Protein AF-A0A929Y494-F1 (afdb_monomer_lite)

Secondary structure (DSSP, 8-state):
-HHHHHHHHHHHHHHHHHHHHHHHT-B-TTBPPPSS-----HHHHHHHHHHT--TT--BTTTTTTHHHHHHHHHHHHHHHHTHHHHTTS-HHHHHHHHHHHHHHHHHHHHHHHHHH--BSS-GGGHHHHHHHHHHHHHHHHHHHHHHHHHHHHHSSSTTHHHHHHHHHHHHHHHHHT-HHHHHHHHTTT--HHHHHHHHHHHHHHHHHHHHHHHH-EEEEE---TT--STTTTS-EEEEE--

Radius of gyration: 23.71 Å; chains: 1; bounding box: 50×58×75 Å

Sequence (242 aa):
MKEKNLRQRLTTTLFLSMIYLFGKSLILPWVARPKTPEAISGLREFIASTMGDEAQTVNLFSLGIMPYMTASILFMLFRSIFRQNARVISQTKVDKSMAMAALVIAVIQAVIRVMDLKLNVPKAYYLQMQILTGVVFVIGAAIVIMISEINKKNGVGYFSVFILINILSAMVINVLYSEKSIDAIVKLGIPRTAFLGALLGFYFIVIVVTIIFESSEVRIPIQHVMLNNTFSDEEYLAIKLN

pLDDT: mean 79.95, std 11.65, range [44.88, 94.5]

Foldseek 3Di:
DVVVLQVQQAVLLVVLLVVVVVQLVAFDPFFDFPPDPDCDPVVVCLVQLLQPAHPRTHTLQNNHCVLLVVLVVVLVVVCVVPVVVNVPDDPVVSLVVSLVSSLVSQLVVLLVVLVVTDTNDPPVCSVVVSVVSSVSSSVSSNSNSVSLSCSVVRHPDRNVVSSVVSNVVVCCCCLPPDVVVVVVCVVVVHPPVVVVVVVVVVVVVVVVVVVCQQPDWDWAQDADPVDPDPCSRVDTDTDRND

Structure (mmCIF, N/CA/C/O backbone):
data_AF-A0A929Y494-F1
#
_entry.id   AF-A0A929Y494-F1
#
loop_
_atom_site.group_PDB
_atom_site.id
_atom_site.type_symbol
_atom_site.label_atom_id
_atom_site.label_alt_id
_atom_site.label_comp_id
_atom_site.label_asym_id
_atom_site.label_entity_id
_atom_site.label_seq_id
_atom_site.pdbx_PDB_ins_code
_atom_site.Cartn_x
_atom_site.Cartn_y
_atom_site.Cartn_z
_atom_site.occupancy
_atom_site.B_iso_or_equiv
_atom_site.auth_seq_id
_atom_site.auth_comp_id
_atom_site.auth_asym_id
_atom_site.auth_atom_id
_atom_site.pdbx_PDB_model_num
ATOM 1 N N . MET A 1 1 ? -32.571 -1.776 8.359 1.00 44.88 1 MET A N 1
ATOM 2 C CA . MET A 1 1 ? -31.885 -0.737 7.543 1.00 44.88 1 MET A CA 1
ATOM 3 C C . MET A 1 1 ? -30.350 -0.790 7.601 1.00 44.88 1 MET A C 1
ATOM 5 O O . MET A 1 1 ? -29.745 -0.553 6.563 1.00 44.88 1 MET A O 1
ATOM 9 N N . LYS A 1 2 ? -29.703 -1.143 8.731 1.00 53.00 2 LYS A N 1
ATOM 10 C CA . LYS A 1 2 ? -28.225 -1.250 8.828 1.00 53.00 2 LYS A CA 1
ATOM 11 C C . LYS A 1 2 ? -27.599 -2.315 7.904 1.00 53.00 2 LYS A C 1
ATOM 13 O O . LYS A 1 2 ? -26.588 -2.031 7.271 1.00 53.00 2 LYS A O 1
ATOM 18 N N . GLU A 1 3 ? -28.226 -3.486 7.741 1.00 62.28 3 GLU A N 1
ATOM 19 C CA . GLU A 1 3 ? -27.671 -4.552 6.882 1.00 62.28 3 GLU A CA 1
ATOM 20 C C . GLU A 1 3 ? -27.615 -4.195 5.391 1.00 62.28 3 GLU A C 1
ATOM 22 O O . GLU A 1 3 ? -26.641 -4.514 4.713 1.00 62.28 3 GLU A O 1
ATOM 27 N N . LYS A 1 4 ? -28.637 -3.500 4.870 1.00 62.69 4 LYS A N 1
ATOM 28 C CA . LYS A 1 4 ? -28.706 -3.128 3.447 1.00 62.69 4 LYS A CA 1
ATOM 29 C C . LYS A 1 4 ? -27.583 -2.157 3.069 1.00 62.69 4 LYS A C 1
ATOM 31 O O . LYS A 1 4 ? -27.011 -2.276 1.991 1.00 62.69 4 LYS A O 1
ATOM 36 N N . ASN A 1 5 ? -27.230 -1.253 3.986 1.00 81.69 5 ASN A N 1
ATOM 37 C CA . ASN A 1 5 ? -26.120 -0.322 3.806 1.00 81.69 5 ASN A CA 1
ATOM 38 C C . ASN A 1 5 ? -24.770 -1.062 3.835 1.00 81.69 5 ASN A C 1
ATOM 40 O O . ASN A 1 5 ? -23.945 -0.858 2.951 1.00 81.69 5 ASN A O 1
ATOM 44 N N . LEU A 1 6 ? -24.574 -1.996 4.776 1.00 85.50 6 LEU A N 1
ATOM 45 C CA . LEU A 1 6 ? -23.323 -2.757 4.865 1.00 85.50 6 LEU A CA 1
ATOM 46 C C . LEU A 1 6 ? -23.081 -3.640 3.633 1.00 85.50 6 LEU A C 1
ATOM 48 O O . LEU A 1 6 ? -21.985 -3.609 3.075 1.00 85.50 6 LEU A O 1
ATOM 52 N N . ARG A 1 7 ? -24.101 -4.379 3.172 1.00 87.50 7 ARG A N 1
ATOM 53 C CA . ARG A 1 7 ? -23.990 -5.208 1.959 1.00 87.50 7 ARG A CA 1
ATOM 54 C C . ARG A 1 7 ? -23.607 -4.365 0.744 1.00 87.50 7 ARG A C 1
ATOM 56 O O . ARG A 1 7 ? -22.689 -4.731 0.026 1.00 87.50 7 ARG A O 1
ATOM 63 N N . GLN A 1 8 ? -24.236 -3.203 0.563 1.00 87.81 8 GLN A N 1
ATOM 64 C CA . GLN A 1 8 ? -23.921 -2.295 -0.543 1.00 87.81 8 GLN A CA 1
ATOM 65 C C . GLN A 1 8 ? -22.476 -1.774 -0.486 1.00 87.81 8 GLN A C 1
ATOM 67 O O . GLN A 1 8 ? -21.807 -1.704 -1.520 1.00 87.81 8 GLN A O 1
ATOM 72 N N . ARG A 1 9 ? -21.966 -1.450 0.710 1.00 88.81 9 ARG A N 1
ATOM 73 C CA . ARG A 1 9 ? -20.569 -1.021 0.887 1.00 88.81 9 ARG A CA 1
ATOM 74 C C . ARG A 1 9 ? -19.586 -2.149 0.576 1.00 88.81 9 ARG A C 1
ATOM 76 O O . ARG A 1 9 ? -18.609 -1.915 -0.127 1.00 88.81 9 ARG A O 1
ATOM 83 N N . LEU A 1 10 ? -19.874 -3.375 1.019 1.00 90.06 10 LEU A N 1
ATOM 84 C CA . LEU A 1 10 ? -19.062 -4.556 0.699 1.00 90.06 10 LEU A CA 1
ATOM 85 C C . LEU A 1 10 ? -19.051 -4.858 -0.804 1.00 90.06 10 LEU A C 1
ATOM 87 O O . LEU A 1 10 ? -17.981 -5.063 -1.371 1.00 90.06 10 LEU A O 1
ATOM 91 N N . THR A 1 11 ? -20.211 -4.830 -1.467 1.00 90.62 11 THR A N 1
ATOM 92 C CA . THR A 1 11 ? -20.297 -5.024 -2.924 1.00 90.62 11 THR A CA 1
ATOM 93 C C . THR A 1 11 ? -19.525 -3.941 -3.677 1.00 90.62 11 THR A C 1
ATOM 95 O O . THR A 1 11 ? -18.843 -4.247 -4.651 1.00 90.62 11 THR A O 1
ATOM 98 N N . THR A 1 12 ? -19.570 -2.692 -3.202 1.00 90.06 12 THR A N 1
ATOM 99 C CA . THR A 1 12 ? -18.788 -1.589 -3.783 1.00 90.06 12 THR A CA 1
ATOM 100 C C . THR A 1 12 ? -17.291 -1.857 -3.667 1.00 90.06 12 THR A C 1
ATOM 102 O O . THR A 1 12 ? -16.574 -1.747 -4.659 1.00 90.06 12 THR A O 1
ATOM 105 N N . THR A 1 13 ? -16.816 -2.257 -2.485 1.00 92.38 13 THR A N 1
ATOM 106 C CA . THR A 1 13 ? -15.408 -2.613 -2.282 1.00 92.38 13 THR A CA 1
ATOM 107 C C . THR A 1 13 ? -14.988 -3.773 -3.179 1.00 92.38 13 THR A C 1
ATOM 109 O O . THR A 1 13 ? -13.976 -3.661 -3.860 1.00 92.38 13 THR A O 1
ATOM 112 N N . LEU A 1 14 ? -15.789 -4.841 -3.260 1.00 91.81 14 LEU A N 1
ATOM 113 C CA . LEU A 1 14 ? -15.500 -5.994 -4.117 1.00 91.81 14 LEU A CA 1
ATOM 114 C C . LEU A 1 14 ? -15.403 -5.601 -5.601 1.00 91.81 14 LEU A C 1
ATOM 116 O O . LEU A 1 14 ? -14.484 -6.022 -6.300 1.00 91.81 14 LEU A O 1
ATOM 120 N N . PHE A 1 15 ? -16.320 -4.755 -6.071 1.00 93.12 15 PHE A N 1
ATOM 121 C CA . PHE A 1 15 ? -16.316 -4.251 -7.442 1.00 93.12 15 PHE A CA 1
ATOM 122 C C . PHE A 1 15 ? -15.063 -3.414 -7.744 1.00 93.12 15 PHE A C 1
ATOM 124 O O . PHE A 1 15 ? -14.398 -3.627 -8.758 1.00 93.12 15 PHE A O 1
ATOM 131 N N . LEU A 1 16 ? -14.683 -2.511 -6.835 1.00 92.00 16 LEU A N 1
ATOM 132 C CA . LEU A 1 16 ? -13.459 -1.713 -6.962 1.00 92.00 16 LEU A CA 1
ATOM 133 C C . LEU A 1 16 ? -12.195 -2.583 -6.936 1.00 92.00 16 LEU A C 1
ATOM 135 O O . LEU A 1 16 ? -11.264 -2.346 -7.705 1.00 92.00 16 LEU A O 1
ATOM 139 N N . SER A 1 17 ? -12.169 -3.613 -6.092 1.00 90.00 17 SER A N 1
ATOM 140 C CA . SER A 1 17 ? -11.094 -4.606 -6.053 1.00 90.00 17 SER A CA 1
ATOM 141 C C . SER A 1 17 ? -10.957 -5.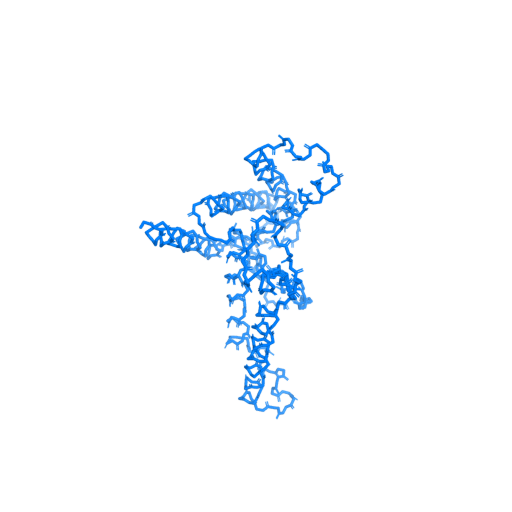369 -7.370 1.00 90.00 17 SER A C 1
ATOM 143 O O . SER A 1 17 ? -9.840 -5.632 -7.810 1.00 90.00 17 SER A O 1
ATOM 145 N N . MET A 1 18 ? -12.067 -5.676 -8.040 1.00 90.12 18 MET A N 1
ATOM 146 C CA . MET A 1 18 ? -12.047 -6.342 -9.343 1.00 90.12 18 MET A CA 1
ATOM 147 C C . MET A 1 18 ? -11.461 -5.440 -10.438 1.00 90.12 18 MET A C 1
ATOM 149 O O . MET A 1 18 ? -10.629 -5.894 -11.222 1.00 90.12 18 MET A O 1
ATOM 153 N N . ILE A 1 19 ? -11.812 -4.149 -10.444 1.00 91.00 19 ILE A N 1
ATOM 154 C CA . ILE A 1 19 ? -11.203 -3.150 -11.343 1.00 91.00 19 ILE A CA 1
ATOM 155 C C . ILE A 1 19 ? -9.695 -3.034 -11.078 1.00 91.00 19 ILE A C 1
ATOM 157 O O . ILE A 1 19 ? -8.898 -2.990 -12.017 1.00 91.00 19 ILE A O 1
ATOM 161 N N . TYR A 1 20 ? -9.297 -3.021 -9.803 1.00 89.62 20 TYR A N 1
ATOM 162 C CA . TYR A 1 20 ? -7.890 -2.985 -9.410 1.00 89.62 20 TYR A CA 1
ATOM 163 C C . TYR A 1 20 ? -7.109 -4.198 -9.949 1.00 89.62 20 TYR A C 1
ATOM 165 O O . TYR A 1 20 ? -6.057 -4.033 -10.568 1.00 89.62 20 TYR A O 1
ATOM 173 N N . LEU A 1 21 ? -7.649 -5.410 -9.790 1.00 87.12 21 LEU A N 1
ATOM 174 C CA . LEU A 1 21 ? -7.036 -6.640 -10.308 1.00 87.12 21 LEU A CA 1
ATOM 175 C C . LEU A 1 21 ? -6.979 -6.674 -11.842 1.00 87.12 21 LEU A C 1
ATOM 177 O O . LEU A 1 21 ? -5.982 -7.117 -12.418 1.00 87.12 21 LEU A O 1
ATOM 181 N N . PHE A 1 22 ? -8.016 -6.169 -12.513 1.00 87.81 22 PHE A N 1
ATOM 182 C CA . PHE A 1 22 ? -8.027 -6.068 -13.970 1.00 87.81 22 PHE A CA 1
ATOM 183 C C . PHE A 1 22 ? -6.902 -5.162 -14.479 1.00 87.81 22 PHE A C 1
ATOM 185 O O . PHE A 1 22 ? -6.156 -5.557 -15.372 1.00 87.81 22 PHE A O 1
ATOM 192 N N . GLY A 1 23 ? -6.703 -3.989 -13.872 1.00 84.44 23 GLY A N 1
ATOM 193 C CA . GLY A 1 23 ? -5.605 -3.111 -14.277 1.00 84.44 23 GLY A CA 1
ATOM 194 C C . GLY A 1 23 ? -4.214 -3.668 -13.946 1.00 84.44 23 GLY A C 1
ATOM 195 O O . GLY A 1 23 ? -3.293 -3.469 -14.736 1.00 84.44 23 GLY A O 1
ATOM 196 N N . LYS A 1 24 ? -4.057 -4.459 -12.871 1.00 83.56 24 LYS A N 1
ATOM 197 C CA . LYS A 1 24 ? -2.809 -5.216 -12.626 1.00 83.56 24 LYS A CA 1
ATOM 198 C C . LYS A 1 24 ? -2.511 -6.249 -13.720 1.00 83.56 24 LYS A C 1
ATOM 200 O O . LYS A 1 24 ? -1.348 -6.526 -13.992 1.00 83.56 24 LYS A O 1
ATOM 205 N N . SER A 1 25 ? -3.543 -6.792 -14.363 1.00 83.06 25 SER A N 1
ATOM 206 C CA . SER A 1 25 ? -3.395 -7.780 -15.443 1.00 83.06 25 SER A CA 1
ATOM 207 C C . SER A 1 25 ? -2.935 -7.156 -16.773 1.00 83.06 25 SER A C 1
ATOM 209 O O . SER A 1 25 ? -2.511 -7.873 -17.680 1.00 83.06 25 SER A O 1
ATOM 211 N N . LEU A 1 26 ? -2.991 -5.825 -16.906 1.00 84.75 26 LEU A N 1
ATOM 212 C CA . LEU A 1 26 ? -2.544 -5.093 -18.093 1.00 84.75 26 LEU A CA 1
ATOM 213 C C . LEU A 1 26 ? -1.029 -4.852 -18.042 1.00 84.75 26 LEU A C 1
ATOM 215 O O . LEU A 1 26 ? -0.553 -3.882 -17.450 1.00 84.75 26 LEU A O 1
ATOM 219 N N . ILE A 1 27 ? -0.272 -5.747 -18.677 1.00 82.94 27 ILE A N 1
ATOM 220 C CA . ILE A 1 27 ? 1.197 -5.700 -18.755 1.00 82.94 27 ILE A CA 1
ATOM 221 C C . ILE A 1 27 ? 1.637 -4.769 -19.890 1.00 82.94 27 ILE A C 1
ATOM 223 O O . ILE A 1 27 ? 1.081 -4.821 -20.988 1.00 82.94 27 ILE A O 1
ATOM 227 N N . LEU A 1 28 ? 2.669 -3.953 -19.654 1.00 81.75 28 LEU A N 1
ATOM 228 C CA . LEU A 1 28 ? 3.232 -3.076 -20.684 1.00 81.75 28 LEU A CA 1
ATOM 229 C C . LEU A 1 28 ? 4.115 -3.884 -21.658 1.00 81.75 28 LEU A C 1
ATOM 231 O O . LEU A 1 28 ? 5.138 -4.429 -21.236 1.00 81.75 28 LEU A O 1
ATOM 235 N N . PRO A 1 29 ? 3.771 -3.969 -22.959 1.00 74.31 29 PRO A N 1
ATOM 236 C CA . PRO A 1 29 ? 4.431 -4.889 -23.891 1.00 74.31 29 PRO A CA 1
ATOM 237 C C . PRO A 1 29 ? 5.853 -4.470 -24.298 1.00 74.31 29 PRO A C 1
ATOM 239 O O . PRO A 1 29 ? 6.634 -5.314 -24.727 1.00 74.31 29 PRO A O 1
ATOM 242 N N . TRP A 1 30 ? 6.213 -3.189 -24.166 1.00 76.81 30 TRP A N 1
ATOM 243 C CA . TRP A 1 30 ? 7.528 -2.657 -24.566 1.00 76.81 30 TRP A CA 1
ATOM 244 C C . TRP A 1 30 ? 8.602 -2.731 -23.465 1.00 76.81 30 TRP A C 1
ATOM 246 O O . TRP A 1 30 ? 9.762 -2.378 -23.701 1.00 76.81 30 TRP A O 1
ATOM 256 N N . VAL A 1 31 ? 8.246 -3.186 -22.261 1.00 76.88 31 VAL A N 1
ATOM 257 C CA . VAL A 1 31 ? 9.189 -3.338 -21.145 1.00 76.88 31 VAL A CA 1
ATOM 258 C C . VAL A 1 31 ? 9.796 -4.739 -21.178 1.00 76.88 31 VAL A C 1
ATOM 260 O O . VAL A 1 31 ? 9.079 -5.738 -21.264 1.00 76.88 31 VAL A O 1
ATOM 263 N N . ALA A 1 32 ? 11.128 -4.830 -21.116 1.00 68.69 32 ALA A N 1
ATOM 264 C CA . ALA A 1 32 ? 11.800 -6.122 -21.106 1.00 68.69 32 ALA A CA 1
ATOM 265 C C . ALA A 1 32 ? 11.484 -6.861 -19.799 1.00 68.69 32 ALA A C 1
ATOM 267 O O . ALA A 1 32 ? 11.704 -6.330 -18.711 1.00 68.69 32 ALA A O 1
ATOM 268 N N . ARG A 1 33 ? 11.010 -8.108 -19.894 1.00 67.00 33 ARG A N 1
ATOM 269 C CA . ARG A 1 33 ? 10.931 -8.986 -18.722 1.00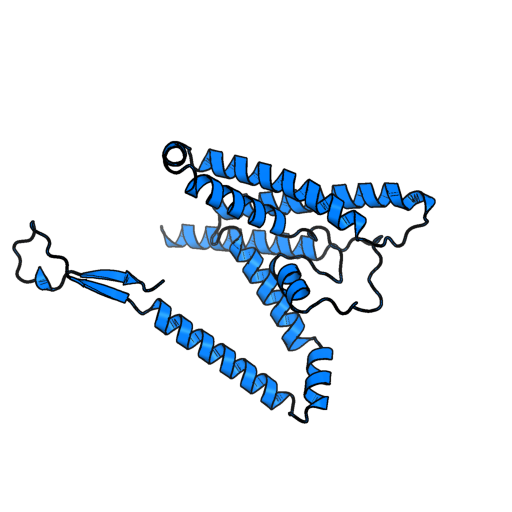 67.00 33 ARG A CA 1
ATOM 270 C C . ARG A 1 33 ? 12.342 -9.479 -18.394 1.00 67.00 33 ARG A C 1
ATOM 272 O O . ARG A 1 33 ? 13.013 -9.985 -19.303 1.00 67.00 33 ARG A O 1
ATOM 279 N N . PRO A 1 34 ? 12.821 -9.345 -17.148 1.00 61.25 34 PRO A N 1
ATOM 280 C CA . PRO A 1 34 ? 14.101 -9.923 -16.770 1.00 61.25 34 PRO A CA 1
ATOM 281 C C . PRO A 1 34 ? 14.044 -11.444 -16.986 1.00 61.25 34 PRO A C 1
ATOM 283 O O . PRO A 1 34 ? 13.194 -12.128 -16.426 1.00 61.25 34 PRO A O 1
ATOM 286 N N . LYS A 1 35 ? 14.923 -11.976 -17.851 1.00 51.50 35 LYS A N 1
ATOM 287 C CA . LYS A 1 35 ? 14.989 -13.418 -18.179 1.00 51.50 35 LYS A CA 1
ATOM 288 C C . LYS A 1 35 ? 15.484 -14.264 -17.004 1.00 51.50 35 LYS A C 1
ATOM 290 O O . LYS A 1 35 ? 15.177 -15.445 -16.913 1.00 51.50 35 LYS A O 1
ATOM 295 N N . THR A 1 36 ? 16.244 -13.644 -16.112 1.00 51.69 36 THR A N 1
ATOM 296 C CA . THR A 1 36 ? 16.679 -14.197 -14.835 1.00 51.69 36 THR A CA 1
ATOM 297 C C . THR A 1 36 ? 16.099 -13.314 -13.743 1.00 51.69 36 THR A C 1
ATOM 299 O O . THR A 1 36 ? 16.359 -12.109 -13.780 1.00 51.69 36 THR A O 1
ATOM 302 N N . PRO A 1 37 ? 15.342 -13.862 -12.777 1.00 56.00 37 PRO A N 1
ATOM 303 C CA . PRO A 1 37 ? 15.011 -13.124 -11.571 1.00 56.00 37 PRO A CA 1
ATOM 304 C C . PRO A 1 37 ? 16.343 -12.758 -10.918 1.00 56.00 37 PRO A C 1
ATOM 306 O O . PRO A 1 37 ? 17.044 -13.642 -10.422 1.00 56.00 37 PRO A O 1
ATOM 309 N N . GLU A 1 38 ? 16.743 -11.488 -10.992 1.00 54.78 38 GLU A N 1
ATOM 310 C CA . GLU A 1 38 ? 17.834 -11.001 -10.155 1.00 54.78 38 GLU A CA 1
ATOM 311 C C . GLU A 1 38 ? 17.462 -11.347 -8.710 1.00 54.78 38 GLU A C 1
ATOM 313 O O . GLU A 1 38 ? 16.282 -11.312 -8.352 1.00 54.78 38 GLU A O 1
ATOM 318 N N . ALA A 1 39 ? 18.440 -11.764 -7.904 1.00 51.56 39 ALA A N 1
ATOM 319 C CA . ALA A 1 39 ? 18.229 -12.092 -6.501 1.00 51.56 39 ALA A CA 1
ATOM 320 C C . ALA A 1 39 ? 17.866 -10.809 -5.741 1.00 51.56 39 ALA A C 1
ATOM 322 O O . ALA A 1 39 ? 18.697 -10.176 -5.094 1.00 51.56 39 ALA A O 1
ATOM 323 N N . ILE A 1 40 ? 16.617 -10.377 -5.883 1.00 56.84 40 ILE A N 1
ATOM 324 C CA . ILE A 1 40 ? 16.050 -9.291 -5.112 1.00 56.84 40 ILE A CA 1
ATOM 325 C C . ILE A 1 40 ? 15.977 -9.805 -3.680 1.00 56.84 40 ILE A C 1
ATOM 327 O O . ILE A 1 40 ? 15.530 -10.923 -3.425 1.00 56.84 40 ILE A O 1
ATOM 331 N N . SER A 1 41 ? 16.469 -9.001 -2.740 1.00 65.50 41 SER A N 1
ATOM 332 C CA . SER A 1 41 ? 16.350 -9.304 -1.319 1.00 65.50 41 SER A CA 1
ATOM 333 C C . SER A 1 41 ? 14.887 -9.623 -0.994 1.00 65.50 41 SER A C 1
ATOM 335 O O . SER A 1 41 ? 13.994 -8.846 -1.333 1.00 65.50 41 SER A O 1
ATOM 337 N N . GLY A 1 42 ? 14.627 -10.762 -0.340 1.00 69.88 42 GLY A N 1
ATOM 338 C CA . GLY A 1 42 ? 13.256 -11.242 -0.100 1.00 69.88 42 GLY A CA 1
ATOM 339 C C . GLY A 1 42 ? 12.357 -10.217 0.607 1.00 69.88 42 GLY A C 1
ATOM 340 O O . GLY A 1 42 ? 11.157 -10.165 0.362 1.00 69.88 42 GLY A O 1
ATOM 341 N N . LEU A 1 43 ? 12.946 -9.317 1.406 1.00 74.25 43 LEU A N 1
ATOM 342 C CA . LEU A 1 43 ? 12.238 -8.187 2.010 1.00 74.25 43 LEU A CA 1
ATOM 343 C C . LEU A 1 43 ? 11.745 -7.162 0.975 1.00 74.25 43 LEU A C 1
ATOM 345 O O . LEU A 1 43 ? 10.617 -6.689 1.079 1.00 74.25 43 LEU A O 1
ATOM 349 N N . ARG A 1 44 ? 12.559 -6.808 -0.027 1.00 74.75 44 ARG A N 1
ATOM 350 C CA . ARG A 1 44 ? 12.153 -5.862 -1.077 1.00 74.75 44 ARG A CA 1
ATOM 351 C C . ARG A 1 44 ? 11.045 -6.452 -1.941 1.00 74.75 44 ARG A C 1
ATOM 353 O O . ARG A 1 44 ? 10.112 -5.734 -2.280 1.00 74.75 44 ARG A O 1
ATOM 360 N N . GLU A 1 45 ? 11.123 -7.741 -2.259 1.00 76.25 45 GLU A N 1
ATOM 361 C CA . GLU A 1 45 ? 10.066 -8.438 -3.000 1.00 76.25 45 GLU A CA 1
ATOM 362 C C . GLU A 1 45 ? 8.762 -8.514 -2.189 1.00 76.25 45 GLU A C 1
ATOM 364 O O . GLU A 1 45 ? 7.681 -8.266 -2.726 1.00 76.25 45 GLU A O 1
ATOM 369 N N . PHE A 1 46 ? 8.849 -8.742 -0.875 1.00 76.50 46 PHE A N 1
ATOM 370 C CA . PHE A 1 46 ? 7.691 -8.684 0.019 1.00 76.50 46 PHE A CA 1
ATOM 371 C C . PHE A 1 46 ? 7.064 -7.282 0.091 1.00 76.50 46 PHE A C 1
ATOM 373 O O . PHE A 1 46 ? 5.847 -7.142 -0.030 1.00 76.50 46 PHE A O 1
ATOM 380 N N . ILE A 1 47 ? 7.875 -6.233 0.254 1.00 79.06 47 ILE A N 1
ATOM 381 C CA . ILE A 1 47 ? 7.387 -4.846 0.306 1.00 79.06 47 ILE A CA 1
ATOM 382 C C . ILE A 1 47 ? 6.735 -4.462 -1.026 1.00 79.06 47 ILE A C 1
ATOM 384 O O . ILE A 1 47 ? 5.612 -3.957 -1.029 1.00 79.06 47 ILE A O 1
ATOM 388 N N . ALA A 1 48 ? 7.405 -4.743 -2.147 1.00 80.44 48 ALA A N 1
ATOM 389 C CA . ALA A 1 48 ? 6.887 -4.461 -3.481 1.00 80.44 48 ALA A CA 1
ATOM 390 C C . ALA A 1 48 ? 5.543 -5.170 -3.702 1.00 80.44 48 ALA A C 1
ATOM 392 O O . ALA A 1 48 ? 4.533 -4.513 -3.964 1.00 80.44 48 ALA A O 1
ATOM 393 N N . SER A 1 49 ? 5.498 -6.486 -3.469 1.00 78.75 49 SER A N 1
ATOM 394 C CA . SER A 1 49 ? 4.284 -7.281 -3.673 1.00 78.75 49 SER A CA 1
ATOM 395 C C . SER A 1 49 ? 3.130 -6.840 -2.774 1.00 78.75 49 SER A C 1
ATOM 397 O O . SER A 1 49 ? 2.011 -6.729 -3.263 1.00 78.75 49 SER A O 1
ATOM 399 N N . THR A 1 50 ? 3.390 -6.491 -1.510 1.00 80.38 50 THR A N 1
ATOM 400 C CA . THR A 1 50 ? 2.389 -5.960 -0.563 1.00 80.38 50 THR A CA 1
ATOM 401 C C . THR A 1 50 ? 1.789 -4.635 -1.038 1.00 80.38 50 THR A C 1
ATOM 403 O O . THR A 1 50 ? 0.585 -4.389 -0.909 1.00 80.38 50 THR A O 1
ATOM 406 N N . MET A 1 51 ? 2.621 -3.771 -1.616 1.00 79.56 51 MET A N 1
ATOM 407 C CA . MET A 1 51 ? 2.201 -2.466 -2.128 1.00 79.56 51 MET A CA 1
ATOM 408 C C . MET A 1 51 ? 1.552 -2.544 -3.518 1.00 79.56 51 MET A C 1
ATOM 410 O O . MET A 1 51 ? 0.923 -1.572 -3.949 1.00 79.56 51 MET A O 1
ATOM 414 N N . GLY A 1 52 ? 1.639 -3.703 -4.176 1.00 72.81 52 GLY A N 1
ATOM 415 C CA . GLY A 1 52 ? 1.090 -3.970 -5.504 1.00 72.81 52 GLY A CA 1
ATOM 416 C C . GLY A 1 52 ? 2.084 -3.800 -6.656 1.00 72.81 52 GLY A C 1
ATOM 417 O O . GLY A 1 52 ? 1.668 -3.958 -7.802 1.00 72.81 52 GLY A O 1
ATOM 418 N N . ASP A 1 53 ? 3.359 -3.514 -6.368 1.00 76.56 53 ASP A N 1
ATOM 419 C CA . ASP A 1 53 ? 4.452 -3.531 -7.348 1.00 76.56 53 ASP A CA 1
ATOM 420 C C . ASP A 1 53 ? 4.925 -4.973 -7.557 1.00 76.56 53 ASP A C 1
ATOM 422 O O . ASP A 1 53 ? 5.261 -5.696 -6.616 1.00 76.56 53 ASP A O 1
ATOM 426 N N . GLU A 1 54 ? 4.965 -5.406 -8.809 1.00 70.81 54 GLU A N 1
ATOM 427 C CA . GLU A 1 54 ? 5.532 -6.696 -9.166 1.00 70.81 54 GLU A CA 1
ATOM 428 C C . GLU A 1 54 ? 6.950 -6.472 -9.680 1.00 70.81 54 GLU A C 1
ATOM 430 O O . GLU A 1 54 ? 7.183 -5.924 -10.755 1.00 70.81 54 GLU A O 1
ATOM 435 N N . ALA A 1 55 ? 7.934 -6.915 -8.899 1.00 63.00 55 ALA A N 1
ATOM 436 C CA . ALA A 1 55 ? 9.334 -6.653 -9.209 1.00 63.00 55 ALA A CA 1
ATOM 437 C C . ALA A 1 55 ? 9.784 -7.255 -10.557 1.00 63.00 55 ALA A C 1
ATOM 439 O O . ALA A 1 55 ? 10.723 -6.750 -11.173 1.00 63.00 55 ALA A O 1
ATOM 440 N N . GLN A 1 56 ? 9.110 -8.314 -11.016 1.00 63.78 56 GLN A N 1
ATOM 441 C CA . GLN A 1 56 ? 9.436 -9.045 -12.243 1.00 63.78 56 GLN A CA 1
ATOM 442 C C . GLN A 1 56 ? 8.581 -8.631 -13.452 1.00 63.78 56 GLN A C 1
ATOM 444 O O . GLN A 1 56 ? 8.957 -8.905 -14.594 1.00 63.78 56 GLN A O 1
ATOM 449 N N . THR A 1 57 ? 7.445 -7.969 -13.229 1.00 72.62 57 THR A N 1
ATOM 450 C CA . THR A 1 57 ? 6.448 -7.658 -14.260 1.00 72.62 57 THR A CA 1
ATOM 451 C C . THR A 1 57 ? 5.982 -6.220 -14.133 1.00 72.62 57 THR A C 1
ATOM 453 O O . THR A 1 57 ? 5.482 -5.785 -13.104 1.00 72.62 57 THR A O 1
ATOM 456 N N . VAL A 1 58 ? 6.113 -5.469 -15.225 1.00 80.19 58 VAL A N 1
ATOM 457 C CA . VAL A 1 58 ? 5.640 -4.088 -15.273 1.00 80.19 58 VAL A CA 1
ATOM 458 C C . VAL A 1 58 ? 4.228 -4.036 -15.839 1.00 80.19 58 VAL A C 1
ATOM 460 O O . VAL A 1 58 ? 3.998 -4.410 -16.992 1.00 80.19 58 VAL A O 1
ATOM 463 N N . ASN A 1 59 ? 3.292 -3.552 -15.032 1.00 83.88 59 ASN A N 1
ATOM 464 C CA . ASN A 1 59 ? 1.884 -3.402 -15.375 1.00 83.88 59 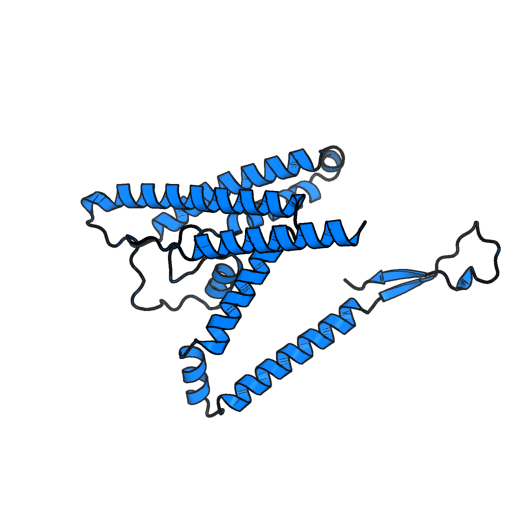ASN A CA 1
ATOM 465 C C . ASN A 1 59 ? 1.433 -1.937 -15.241 1.00 83.88 59 ASN A C 1
ATOM 467 O O . ASN A 1 59 ? 2.189 -1.063 -14.806 1.00 83.88 59 ASN A O 1
ATOM 471 N N . LEU A 1 60 ? 0.190 -1.656 -15.637 1.00 83.19 60 LEU A N 1
ATOM 472 C CA . LEU A 1 60 ? -0.400 -0.314 -15.557 1.00 83.19 60 LEU A CA 1
ATOM 473 C C . LEU A 1 60 ? -0.392 0.251 -14.124 1.00 83.19 60 LEU A C 1
ATOM 475 O O . LEU A 1 60 ? -0.284 1.460 -13.935 1.00 83.19 60 LEU A O 1
ATOM 479 N N . PHE A 1 61 ? -0.478 -0.616 -13.115 1.00 84.38 61 PHE A N 1
ATOM 480 C CA . PHE A 1 61 ? -0.494 -0.256 -11.698 1.00 84.38 61 PHE A CA 1
ATOM 481 C C . PHE A 1 61 ? 0.819 -0.596 -10.986 1.00 84.38 61 PHE A C 1
ATOM 483 O O . PHE A 1 61 ? 0.795 -0.877 -9.792 1.00 84.38 61 PHE A O 1
ATOM 490 N N . SER A 1 62 ? 1.966 -0.526 -11.673 1.00 79.56 62 SER A N 1
ATOM 491 C CA . SER A 1 62 ? 3.259 -0.898 -11.076 1.00 79.56 62 SER A CA 1
ATOM 492 C C . SER A 1 62 ? 3.659 -0.039 -9.873 1.00 79.56 62 SER A C 1
ATOM 494 O O . SER A 1 62 ? 4.401 -0.504 -9.023 1.00 79.56 62 SER A O 1
ATOM 496 N N . LEU A 1 63 ? 3.161 1.196 -9.751 1.00 82.12 63 LEU A N 1
ATOM 497 C CA . LEU A 1 63 ? 3.349 2.006 -8.533 1.00 82.12 63 LEU A CA 1
ATOM 498 C C . LEU A 1 63 ? 2.426 1.561 -7.383 1.00 82.12 63 LEU A C 1
ATOM 500 O O . LEU A 1 63 ? 2.658 1.890 -6.219 1.00 82.12 63 LEU A O 1
ATOM 504 N N . GLY A 1 64 ? 1.361 0.830 -7.705 1.00 85.69 64 GLY A N 1
ATOM 505 C CA . GLY A 1 64 ? 0.405 0.284 -6.759 1.00 85.69 64 GLY A CA 1
ATOM 506 C C . GLY A 1 64 ? -0.240 1.348 -5.873 1.00 85.69 64 GLY A C 1
ATOM 507 O O . GLY A 1 64 ? -0.595 2.442 -6.312 1.00 85.69 64 GLY A O 1
ATOM 508 N N . ILE A 1 65 ? -0.404 0.998 -4.600 1.00 87.69 65 ILE A N 1
ATOM 509 C CA . ILE A 1 65 ? -1.018 1.853 -3.572 1.00 87.69 65 ILE A CA 1
ATOM 510 C C . ILE A 1 65 ? 0.068 2.676 -2.844 1.00 87.69 65 ILE A C 1
ATOM 512 O O . ILE A 1 65 ? -0.241 3.516 -1.997 1.00 87.69 65 ILE A O 1
ATOM 516 N N . MET A 1 66 ? 1.352 2.464 -3.169 1.00 88.94 66 MET A N 1
ATOM 517 C CA . MET A 1 66 ? 2.496 3.038 -2.453 1.00 88.94 66 MET A CA 1
ATOM 518 C C . MET A 1 66 ? 2.464 4.574 -2.366 1.00 88.94 66 MET A C 1
ATOM 520 O O . MET A 1 66 ? 2.572 5.076 -1.246 1.00 88.94 66 MET A O 1
ATOM 524 N N . PRO A 1 67 ? 2.231 5.347 -3.451 1.00 90.00 67 PRO A N 1
ATOM 525 C CA . PRO A 1 67 ? 2.197 6.810 -3.361 1.00 90.00 67 PRO A CA 1
ATOM 526 C C . PRO A 1 67 ? 1.131 7.321 -2.385 1.00 90.00 67 PRO A C 1
ATOM 528 O O . PRO A 1 67 ? 1.351 8.283 -1.645 1.00 90.00 67 PRO A O 1
ATOM 531 N N . TYR A 1 68 ? -0.018 6.642 -2.349 1.00 90.25 68 TYR A N 1
ATOM 532 C CA . TYR A 1 68 ? -1.124 6.974 -1.460 1.00 90.25 68 TYR A CA 1
ATOM 533 C C . TYR A 1 68 ? -0.813 6.633 -0.002 1.00 90.25 68 TYR A C 1
ATOM 535 O O . TYR A 1 68 ? -1.072 7.445 0.889 1.00 90.25 68 TYR A O 1
ATOM 543 N N . MET A 1 69 ? -0.197 5.473 0.249 1.00 90.00 69 MET A N 1
ATOM 544 C CA . MET A 1 69 ? 0.264 5.104 1.590 1.00 90.00 69 MET A CA 1
ATOM 545 C C . MET A 1 69 ? 1.279 6.112 2.122 1.00 90.00 69 MET A C 1
ATOM 547 O O . MET A 1 69 ? 1.106 6.611 3.237 1.00 90.00 69 MET A O 1
ATOM 551 N N . THR A 1 70 ? 2.289 6.462 1.319 1.00 91.50 70 THR A N 1
ATOM 552 C CA . THR A 1 70 ? 3.317 7.438 1.699 1.00 91.50 70 THR A CA 1
ATOM 553 C C . THR A 1 70 ? 2.690 8.790 2.036 1.00 91.50 70 THR A C 1
ATOM 555 O O . THR A 1 70 ? 2.992 9.352 3.089 1.00 91.50 70 THR A O 1
ATOM 558 N N . ALA A 1 71 ? 1.757 9.282 1.215 1.00 91.38 71 ALA A N 1
ATOM 559 C CA . ALA A 1 71 ? 1.027 10.512 1.519 1.00 91.38 71 ALA A CA 1
ATOM 560 C C . ALA A 1 71 ? 0.226 10.410 2.827 1.00 91.38 71 ALA A C 1
ATOM 562 O O . ALA A 1 71 ? 0.242 11.347 3.624 1.00 91.38 71 ALA A O 1
ATOM 563 N N . SER A 1 72 ? -0.438 9.277 3.082 1.00 90.25 72 SER A N 1
ATOM 564 C CA . SER A 1 72 ? -1.242 9.082 4.297 1.00 90.25 72 SER A CA 1
ATOM 565 C C . SER A 1 72 ? -0.404 9.160 5.571 1.00 90.25 72 SER A C 1
ATOM 567 O O . SER A 1 72 ? -0.780 9.849 6.521 1.00 90.25 72 SER A O 1
ATOM 569 N N . ILE A 1 73 ? 0.771 8.524 5.560 1.00 90.81 73 ILE A N 1
ATOM 570 C CA . ILE A 1 73 ? 1.713 8.527 6.679 1.00 90.81 73 ILE A CA 1
ATOM 571 C C . ILE A 1 73 ? 2.258 9.941 6.891 1.00 90.81 73 ILE A C 1
ATOM 573 O O . ILE A 1 73 ? 2.251 10.431 8.019 1.00 90.81 73 ILE A O 1
ATOM 577 N N . LEU A 1 74 ? 2.654 10.637 5.819 1.00 91.00 74 LEU A N 1
ATOM 578 C CA . LEU A 1 74 ? 3.129 12.021 5.908 1.00 91.00 74 LEU A CA 1
ATOM 579 C C . LEU A 1 74 ? 2.068 12.951 6.513 1.00 91.00 74 LEU A C 1
ATOM 581 O O . LEU A 1 74 ? 2.377 13.742 7.403 1.00 91.00 74 LEU A O 1
ATOM 585 N N . PHE A 1 75 ? 0.808 12.824 6.094 1.00 88.44 75 PHE A N 1
ATOM 586 C CA . PHE A 1 75 ? -0.289 13.616 6.657 1.00 88.44 75 PHE A CA 1
ATOM 587 C C . PHE A 1 75 ? -0.608 13.247 8.108 1.00 88.44 75 PHE A C 1
ATOM 589 O O . PHE A 1 75 ? -0.951 14.130 8.900 1.00 88.44 75 PHE A O 1
ATOM 596 N N . MET A 1 76 ? -0.484 11.971 8.482 1.00 88.50 76 MET A N 1
ATOM 597 C CA . MET A 1 76 ? -0.653 11.529 9.867 1.00 88.50 76 MET A CA 1
ATOM 598 C C . MET A 1 76 ? 0.423 12.135 10.776 1.00 88.50 76 MET A C 1
ATOM 600 O O . MET A 1 76 ? 0.100 12.672 11.838 1.00 88.50 76 MET A O 1
ATOM 604 N N . LEU A 1 77 ? 1.681 12.134 10.327 1.00 89.00 77 LEU A N 1
ATOM 605 C CA . LEU A 1 77 ? 2.794 12.774 11.032 1.00 89.00 77 LEU A CA 1
ATOM 606 C C . LEU A 1 77 ? 2.600 14.290 11.127 1.00 89.00 77 LEU A C 1
ATOM 608 O O . LEU A 1 77 ? 2.714 14.856 12.215 1.00 89.00 77 LEU A O 1
ATOM 612 N N . PHE A 1 78 ? 2.215 14.937 10.025 1.00 86.44 78 PHE A N 1
ATOM 613 C CA . PHE A 1 78 ? 1.928 16.370 10.002 1.00 86.44 78 PHE A CA 1
ATOM 614 C C . PHE A 1 78 ? 0.839 16.747 11.018 1.00 86.44 78 PHE A C 1
ATOM 616 O O . PHE A 1 78 ? 1.019 17.664 11.818 1.00 86.44 78 PHE A O 1
ATOM 623 N N . ARG A 1 79 ? -0.269 15.998 11.071 1.00 83.56 79 ARG A N 1
ATOM 624 C CA . ARG A 1 79 ? -1.327 16.226 12.073 1.00 83.56 79 ARG A CA 1
ATOM 625 C C . ARG A 1 79 ? -0.856 15.999 13.509 1.00 83.56 79 ARG A C 1
ATOM 627 O O . ARG A 1 79 ? -1.331 16.694 14.406 1.00 83.56 79 ARG A O 1
ATOM 634 N N . SER A 1 80 ? 0.034 15.033 13.735 1.00 84.38 80 SER A N 1
ATOM 635 C CA . SER A 1 80 ? 0.566 14.738 15.069 1.00 84.38 80 SER A CA 1
ATOM 636 C C . SER A 1 80 ? 1.442 15.875 15.603 1.00 84.38 80 SER A C 1
ATOM 638 O O . SER A 1 80 ? 1.344 16.221 16.779 1.00 84.38 80 SER A O 1
ATOM 640 N N . ILE A 1 81 ? 2.240 16.499 14.733 1.00 84.75 81 ILE A N 1
ATOM 641 C CA . ILE A 1 81 ? 3.104 17.632 15.090 1.00 84.75 81 ILE A CA 1
ATOM 642 C C . ILE A 1 81 ? 2.268 18.910 15.266 1.00 84.75 81 ILE A C 1
ATOM 644 O O . ILE A 1 81 ? 2.393 19.610 16.268 1.00 84.75 81 ILE A O 1
ATOM 648 N N . PHE A 1 82 ? 1.343 19.189 14.344 1.00 79.75 82 PHE A N 1
ATOM 649 C CA . PHE A 1 82 ? 0.532 20.414 14.338 1.00 79.75 82 PHE A CA 1
ATOM 650 C C . PHE A 1 82 ? -0.834 20.246 15.032 1.00 79.75 82 PHE A C 1
ATOM 652 O O . PHE A 1 82 ? -1.847 20.785 14.574 1.00 79.75 82 PHE A O 1
ATOM 659 N N . ARG A 1 83 ? -0.878 19.515 16.160 1.00 67.25 83 ARG A N 1
ATOM 660 C CA . ARG A 1 83 ? -2.114 19.152 16.895 1.00 67.25 83 ARG A CA 1
ATOM 661 C C . ARG A 1 83 ? -3.054 20.329 17.186 1.00 67.25 83 ARG A C 1
ATOM 663 O O . ARG A 1 83 ? -4.269 20.147 17.132 1.00 67.25 83 ARG A O 1
ATOM 670 N N . GLN A 1 84 ? -2.513 21.515 17.476 1.00 62.91 84 GLN A N 1
ATOM 671 C CA . GLN A 1 84 ? -3.312 22.702 17.814 1.00 62.91 84 GLN A CA 1
ATOM 672 C C . GLN A 1 84 ? -4.103 23.242 16.607 1.00 62.91 84 GLN A C 1
ATOM 674 O O . GLN A 1 84 ? -5.284 23.551 16.743 1.00 62.91 84 GLN A O 1
ATOM 679 N N . ASN A 1 85 ? -3.508 23.246 15.408 1.00 60.94 85 ASN A N 1
ATOM 680 C CA . ASN A 1 85 ? -4.164 23.710 14.176 1.00 60.94 85 ASN A CA 1
ATOM 681 C C . ASN A 1 85 ? -4.973 22.602 13.480 1.00 60.94 85 ASN A C 1
ATOM 683 O O . ASN A 1 85 ? -5.930 22.879 12.758 1.00 60.94 85 ASN A O 1
ATOM 687 N N . ALA A 1 86 ? -4.624 21.332 13.709 1.00 60.81 86 ALA A N 1
ATOM 688 C CA . ALA A 1 86 ? -5.263 20.189 13.060 1.00 60.81 86 ALA A CA 1
ATOM 689 C C . ALA A 1 86 ? -6.713 19.933 13.517 1.00 60.81 86 ALA A C 1
ATOM 691 O O . ALA A 1 86 ? -7.474 19.325 12.765 1.00 60.81 86 ALA A O 1
ATOM 692 N N . ARG A 1 87 ? -7.124 20.408 14.706 1.00 60.25 87 ARG A N 1
ATOM 693 C CA . ARG A 1 87 ? -8.510 20.258 15.203 1.00 60.25 87 ARG A CA 1
ATOM 694 C C . ARG A 1 87 ? -9.543 21.054 14.397 1.00 60.25 87 ARG A C 1
ATOM 696 O O . ARG A 1 87 ? -10.712 20.688 14.402 1.00 60.25 87 ARG A O 1
ATOM 703 N N . VAL A 1 88 ? -9.120 22.110 13.698 1.00 65.31 88 VAL A N 1
ATOM 704 C CA . VAL A 1 88 ? -10.016 23.036 12.976 1.00 65.31 88 VAL A CA 1
ATOM 705 C C . VAL A 1 88 ? -10.203 22.632 11.505 1.00 65.31 88 VAL A C 1
ATOM 707 O O . VAL A 1 88 ? -11.120 23.093 10.823 1.00 65.31 88 VAL A O 1
ATOM 710 N N . ILE A 1 89 ? -9.355 21.743 10.980 1.00 73.50 89 ILE A N 1
ATOM 711 C CA . ILE A 1 89 ? -9.379 21.381 9.561 1.00 73.50 89 ILE A CA 1
ATOM 712 C C . ILE A 1 89 ? -10.433 20.295 9.314 1.00 73.50 89 ILE A C 1
ATOM 714 O O . ILE A 1 89 ? -10.358 19.191 9.848 1.00 73.50 89 ILE A O 1
ATOM 718 N N . SER A 1 90 ? -11.393 20.593 8.434 1.00 81.62 90 SER A N 1
ATOM 719 C CA . SER A 1 90 ? -12.379 19.615 7.957 1.00 81.62 90 SER A CA 1
ATOM 720 C C . SER A 1 90 ? -11.696 18.372 7.375 1.00 81.62 90 SER A C 1
ATOM 722 O O . SER A 1 90 ? -10.787 18.487 6.546 1.00 81.62 90 SER A O 1
ATOM 724 N N . GLN A 1 91 ? -12.180 17.183 7.750 1.00 78.88 91 GLN A N 1
ATOM 725 C CA . GLN A 1 91 ? -11.641 15.908 7.262 1.00 78.88 91 GLN A CA 1
ATOM 726 C C . GLN A 1 91 ? -11.620 15.840 5.727 1.00 78.88 91 GLN A C 1
ATOM 728 O O . GLN A 1 91 ? -10.621 15.428 5.146 1.00 78.88 91 GLN A O 1
ATOM 733 N N . THR A 1 92 ? -12.645 16.380 5.062 1.00 81.62 92 THR A N 1
ATOM 734 C CA . THR A 1 92 ? -12.742 16.416 3.596 1.00 81.62 92 THR A CA 1
ATOM 735 C C . THR A 1 92 ? -11.631 17.238 2.938 1.00 81.62 92 THR A C 1
ATOM 737 O O . THR A 1 92 ? -11.200 16.910 1.833 1.00 81.62 92 THR A O 1
ATOM 740 N N . LYS A 1 93 ? -11.165 18.320 3.582 1.00 84.56 93 LYS A N 1
ATOM 741 C CA . LYS A 1 93 ? -10.047 19.121 3.056 1.00 84.56 93 LYS A CA 1
ATOM 742 C C . LYS A 1 93 ? -8.748 18.334 3.139 1.00 84.56 93 LYS A C 1
ATOM 744 O O . LYS A 1 93 ? -8.000 18.310 2.170 1.00 84.56 93 LYS A O 1
ATOM 749 N N . VAL A 1 94 ? -8.519 17.653 4.260 1.00 85.44 94 VAL A N 1
ATOM 750 C CA . VAL A 1 94 ? -7.316 16.835 4.422 1.00 85.44 94 VAL A CA 1
ATOM 751 C C . VAL A 1 94 ? -7.292 15.679 3.436 1.00 85.44 94 VAL A C 1
ATOM 753 O O . VAL A 1 94 ? -6.250 15.441 2.846 1.00 85.44 94 VAL A O 1
ATOM 756 N N . ASP A 1 95 ? -8.423 15.020 3.205 1.00 85.81 95 ASP A N 1
ATOM 757 C CA . ASP A 1 95 ? -8.505 13.916 2.245 1.00 85.81 95 ASP A CA 1
ATOM 758 C C . ASP A 1 95 ? -8.126 14.372 0.830 1.00 85.81 95 ASP A C 1
ATOM 760 O O . ASP A 1 95 ? -7.301 13.749 0.165 1.00 85.81 95 ASP A O 1
ATOM 764 N N . LYS A 1 96 ? -8.632 15.534 0.398 1.00 87.88 96 LYS A N 1
ATOM 765 C CA . LYS A 1 96 ? -8.257 16.129 -0.894 1.00 87.88 96 LYS A CA 1
ATOM 766 C C . LYS A 1 96 ? -6.776 16.509 -0.953 1.00 87.88 96 LYS A C 1
ATOM 768 O O . LYS A 1 96 ? -6.117 16.218 -1.947 1.00 87.88 96 LYS A O 1
ATOM 773 N N . SER A 1 97 ? -6.251 17.150 0.092 1.00 89.25 97 SER A N 1
ATOM 774 C CA . SER A 1 97 ? -4.834 17.528 0.157 1.00 89.25 97 SER A CA 1
ATOM 775 C C . SER A 1 97 ? -3.915 16.305 0.171 1.00 89.25 97 SER A C 1
ATOM 777 O O . SER A 1 97 ? -2.873 16.317 -0.478 1.00 89.25 97 SER A O 1
ATOM 779 N N . MET A 1 98 ? -4.321 15.235 0.851 1.00 91.12 98 MET A N 1
ATOM 780 C CA . MET A 1 98 ? -3.603 13.967 0.889 1.00 91.12 98 MET A CA 1
ATOM 781 C C . MET A 1 98 ? -3.606 13.283 -0.480 1.00 91.12 98 MET A C 1
ATOM 783 O O . MET A 1 98 ? -2.549 12.856 -0.937 1.00 91.12 98 MET A O 1
ATOM 787 N N . ALA A 1 99 ? -4.748 13.237 -1.172 1.00 90.56 99 ALA A N 1
ATOM 788 C CA . ALA A 1 99 ? -4.828 12.707 -2.533 1.00 90.56 99 ALA A CA 1
ATOM 789 C C . ALA A 1 99 ? -3.974 13.522 -3.524 1.00 90.56 99 ALA A C 1
ATOM 791 O O . ALA A 1 99 ? -3.297 12.950 -4.378 1.00 90.56 99 ALA A O 1
ATOM 792 N N . MET A 1 100 ? -3.941 14.852 -3.381 1.00 92.12 100 MET A N 1
ATOM 793 C CA . MET A 1 100 ? -3.085 15.721 -4.195 1.00 92.12 100 MET A CA 1
ATOM 794 C C . MET A 1 100 ? -1.596 15.478 -3.917 1.00 92.12 100 MET A C 1
ATOM 796 O O . MET A 1 100 ? -0.807 15.364 -4.852 1.00 92.12 100 MET A O 1
ATOM 800 N N . ALA A 1 101 ? -1.205 15.337 -2.649 1.00 93.19 101 ALA A N 1
ATOM 801 C CA . ALA A 1 101 ? 0.167 14.991 -2.288 1.00 93.19 101 ALA A CA 1
ATOM 802 C C . ALA A 1 101 ? 0.561 13.596 -2.798 1.00 93.19 101 ALA A C 1
ATOM 804 O O . ALA A 1 101 ? 1.669 13.422 -3.298 1.00 93.19 101 ALA A O 1
ATOM 805 N N . ALA A 1 102 ? -0.353 12.623 -2.741 1.00 93.81 102 ALA A N 1
ATOM 806 C CA . ALA A 1 102 ? -0.141 11.292 -3.303 1.00 93.81 102 ALA A CA 1
ATOM 807 C C . ALA A 1 102 ? 0.134 11.345 -4.811 1.00 93.81 102 ALA A C 1
ATOM 809 O O . ALA A 1 102 ? 1.009 10.630 -5.289 1.00 93.81 102 ALA A O 1
ATOM 810 N N . LEU A 1 103 ? -0.557 12.219 -5.552 1.00 94.38 103 LEU A N 1
ATOM 811 C CA . LEU A 1 103 ? -0.310 12.418 -6.981 1.00 94.38 103 LEU A CA 1
ATOM 812 C C . LEU A 1 103 ? 1.092 12.990 -7.244 1.00 94.38 103 LEU A C 1
ATOM 814 O O . LEU A 1 103 ? 1.795 12.499 -8.122 1.00 94.38 103 LEU A O 1
ATOM 818 N N . VAL A 1 104 ? 1.531 13.981 -6.462 1.00 94.50 104 VAL A N 1
ATOM 819 C CA . VAL A 1 104 ? 2.892 14.546 -6.575 1.00 94.50 104 VAL A CA 1
ATOM 820 C C . VAL A 1 104 ? 3.951 13.480 -6.285 1.00 94.50 104 VAL A C 1
ATOM 822 O O . VAL A 1 104 ? 4.912 13.333 -7.040 1.00 94.50 104 VAL A O 1
ATOM 825 N N . ILE A 1 105 ? 3.752 12.691 -5.227 1.00 94.06 105 ILE A N 1
ATOM 826 C CA . ILE A 1 105 ? 4.640 11.574 -4.883 1.00 94.06 105 ILE A CA 1
ATOM 827 C C . ILE A 1 105 ? 4.650 10.528 -6.003 1.00 94.06 105 ILE A C 1
ATOM 829 O O . ILE A 1 105 ? 5.715 10.016 -6.341 1.00 94.06 105 ILE A O 1
ATOM 833 N N . ALA A 1 106 ? 3.499 10.240 -6.617 1.00 93.62 106 ALA A N 1
ATOM 834 C CA . ALA A 1 106 ? 3.406 9.301 -7.729 1.00 93.62 106 ALA A CA 1
ATOM 835 C C . ALA A 1 106 ? 4.219 9.763 -8.944 1.00 93.62 106 ALA A C 1
ATOM 837 O O . ALA A 1 106 ? 4.886 8.941 -9.562 1.00 93.62 106 ALA A O 1
ATOM 838 N N . VAL A 1 107 ? 4.228 11.063 -9.259 1.00 93.38 107 VAL A N 1
ATOM 839 C CA . VAL A 1 107 ? 5.069 11.616 -10.336 1.00 93.38 107 VAL A CA 1
ATOM 840 C C . VAL A 1 107 ? 6.550 11.383 -10.045 1.00 93.38 107 VAL A C 1
ATOM 842 O O . VAL A 1 107 ? 7.272 10.885 -10.906 1.00 93.38 107 VAL A O 1
ATOM 845 N N . ILE A 1 108 ? 6.998 11.675 -8.822 1.00 92.75 108 ILE A N 1
ATOM 846 C CA . ILE A 1 108 ? 8.397 11.471 -8.419 1.00 92.75 108 ILE A CA 1
ATOM 847 C C . ILE A 1 108 ? 8.768 9.982 -8.495 1.00 92.75 108 ILE A C 1
ATOM 849 O O . ILE A 1 108 ? 9.785 9.625 -9.089 1.00 92.75 108 ILE A O 1
ATOM 853 N N . GLN A 1 109 ? 7.925 9.100 -7.950 1.00 90.94 109 GLN A N 1
ATOM 854 C CA . GLN A 1 109 ? 8.150 7.652 -7.987 1.00 90.94 109 GLN A CA 1
ATOM 855 C C . GLN A 1 109 ? 8.126 7.094 -9.413 1.00 90.94 109 GLN A C 1
ATOM 857 O O . GLN A 1 109 ? 8.918 6.210 -9.726 1.00 90.94 109 GLN A O 1
ATOM 862 N N . ALA A 1 110 ? 7.271 7.621 -10.293 1.00 90.00 110 ALA A N 1
ATOM 863 C CA . ALA A 1 110 ? 7.214 7.206 -11.690 1.00 90.00 110 ALA A CA 1
ATOM 864 C C . ALA A 1 110 ? 8.522 7.529 -12.420 1.00 90.00 110 ALA A C 1
ATOM 866 O O . ALA A 1 110 ? 9.033 6.673 -13.137 1.00 90.00 110 ALA A O 1
ATOM 867 N N . VAL A 1 111 ? 9.095 8.719 -12.200 1.00 89.19 111 VAL A N 1
ATOM 868 C CA . VAL A 1 111 ? 10.394 9.095 -12.784 1.00 89.19 111 VAL A CA 1
ATOM 869 C C . VAL A 1 111 ? 11.493 8.147 -12.309 1.00 89.19 111 VAL A C 1
ATOM 871 O O . VAL A 1 111 ? 12.196 7.577 -13.141 1.00 89.19 111 VAL A O 1
ATOM 874 N N . ILE A 1 112 ? 11.588 7.910 -10.995 1.00 88.62 112 ILE A N 1
ATOM 875 C CA . ILE A 1 112 ? 12.573 6.981 -10.416 1.00 88.62 112 ILE A CA 1
ATOM 876 C C . ILE A 1 112 ? 12.403 5.583 -11.026 1.00 88.62 112 ILE A C 1
ATOM 878 O O . ILE A 1 112 ? 13.363 4.987 -11.510 1.00 88.62 112 ILE A O 1
ATOM 882 N N . ARG A 1 113 ? 11.164 5.082 -11.087 1.00 84.94 113 ARG A N 1
ATOM 883 C CA . ARG A 1 113 ? 10.875 3.745 -11.612 1.00 84.94 113 ARG A CA 1
ATOM 884 C C . ARG A 1 113 ? 11.243 3.614 -13.085 1.00 84.94 113 ARG A C 1
ATOM 886 O O . ARG A 1 113 ? 11.788 2.590 -13.472 1.00 84.94 113 ARG A O 1
ATOM 893 N N . VAL A 1 114 ? 10.969 4.624 -13.907 1.00 86.00 114 VAL A N 1
ATOM 894 C CA . VAL A 1 114 ? 11.302 4.622 -15.342 1.00 86.00 114 VAL A CA 1
ATOM 895 C C . VAL A 1 114 ? 12.812 4.628 -15.588 1.00 86.00 114 VAL A C 1
ATOM 897 O O . VAL A 1 114 ? 13.266 4.024 -16.563 1.00 86.00 114 VAL A O 1
ATOM 900 N N . MET A 1 115 ? 13.589 5.281 -14.720 1.00 81.75 115 MET A N 1
ATOM 901 C CA . MET A 1 115 ? 15.053 5.283 -14.810 1.00 81.75 115 MET A CA 1
ATOM 902 C C . MET A 1 115 ? 15.649 3.899 -14.524 1.00 81.75 115 MET A C 1
ATOM 904 O O . MET A 1 115 ? 16.613 3.512 -15.181 1.00 81.75 115 MET A O 1
ATOM 908 N N . ASP A 1 116 ? 15.031 3.135 -13.621 1.00 79.81 116 ASP A N 1
ATOM 909 C CA . ASP A 1 116 ? 15.453 1.771 -13.277 1.00 79.81 116 ASP A CA 1
ATOM 910 C C . ASP A 1 116 ? 15.020 0.710 -14.311 1.00 79.81 116 ASP A C 1
ATOM 912 O O . ASP A 1 116 ? 15.468 -0.439 -14.259 1.00 79.81 116 ASP A O 1
ATOM 916 N N . LEU A 1 117 ? 14.131 1.053 -15.251 1.00 77.25 117 LEU A N 1
ATOM 917 C CA . LEU A 1 117 ? 13.577 0.098 -16.211 1.00 77.25 117 LEU A CA 1
ATOM 918 C C . LEU A 1 117 ? 14.425 -0.041 -17.476 1.00 77.25 117 LEU A C 1
ATOM 920 O O . LEU A 1 117 ? 14.810 0.937 -18.116 1.00 77.25 117 LEU A O 1
ATOM 924 N N . LYS A 1 118 ? 14.628 -1.298 -17.890 1.00 75.94 118 LYS A N 1
ATOM 925 C CA . LYS A 1 118 ? 15.219 -1.660 -19.183 1.00 75.94 118 LYS A CA 1
ATOM 926 C C . LYS A 1 118 ? 14.106 -1.873 -20.212 1.00 75.94 118 LYS A C 1
ATOM 928 O O . LYS A 1 118 ? 13.290 -2.788 -20.082 1.00 75.94 118 LYS A O 1
ATOM 933 N N . LEU A 1 119 ? 14.067 -1.031 -21.241 1.00 78.06 119 LEU A N 1
ATOM 934 C CA . LEU A 1 119 ? 13.088 -1.137 -22.328 1.00 78.06 119 LEU A CA 1
ATOM 935 C C . LEU A 1 119 ? 13.613 -2.022 -23.463 1.00 78.06 119 LEU A C 1
ATOM 937 O O . LEU A 1 119 ? 14.791 -1.953 -23.812 1.00 78.06 119 LEU A O 1
ATOM 941 N N . ASN A 1 120 ? 12.733 -2.821 -24.073 1.00 74.44 120 ASN A N 1
ATOM 942 C CA . ASN A 1 120 ? 13.075 -3.667 -25.221 1.00 74.44 120 ASN A CA 1
ATOM 943 C C . ASN A 1 120 ? 12.839 -2.917 -26.544 1.00 74.44 120 ASN A C 1
ATOM 945 O O . ASN A 1 120 ? 12.068 -3.356 -27.395 1.00 74.44 120 ASN A O 1
ATOM 949 N N . VAL A 1 121 ? 13.435 -1.731 -26.677 1.00 76.06 121 VAL A N 1
ATOM 950 C CA . VAL A 1 121 ? 13.193 -0.797 -27.789 1.00 76.06 121 VAL A CA 1
ATOM 951 C C . VAL A 1 121 ? 14.538 -0.297 -28.336 1.00 76.06 121 VAL A C 1
ATOM 953 O O . VAL A 1 121 ? 15.477 -0.132 -27.551 1.00 76.06 121 VAL A O 1
ATOM 956 N N . PRO A 1 122 ? 14.674 -0.035 -29.655 1.00 76.25 122 PRO A N 1
ATOM 957 C CA . PRO A 1 122 ? 15.882 0.569 -30.211 1.00 76.25 122 PRO A CA 1
ATOM 958 C C . PRO A 1 122 ? 16.292 1.849 -29.471 1.00 76.25 122 PRO A C 1
ATOM 960 O O . PRO A 1 122 ? 15.444 2.678 -29.138 1.00 76.25 122 PRO A O 1
ATOM 963 N N . LYS A 1 123 ? 17.605 2.046 -29.274 1.00 77.38 123 LYS A N 1
ATOM 964 C CA . LYS A 1 123 ? 18.169 3.178 -28.508 1.00 77.38 123 LYS A CA 1
ATOM 965 C C . LYS A 1 123 ? 17.666 4.553 -28.977 1.00 77.38 123 LYS A C 1
ATOM 967 O O . LYS A 1 123 ? 17.535 5.453 -28.159 1.00 77.38 123 LYS A O 1
ATOM 972 N N . ALA A 1 124 ? 17.337 4.696 -30.263 1.00 78.88 124 ALA A N 1
ATOM 973 C CA . ALA A 1 124 ? 16.809 5.930 -30.849 1.00 78.88 124 ALA A CA 1
ATOM 974 C C . ALA A 1 124 ? 15.441 6.368 -30.283 1.00 78.88 124 ALA A C 1
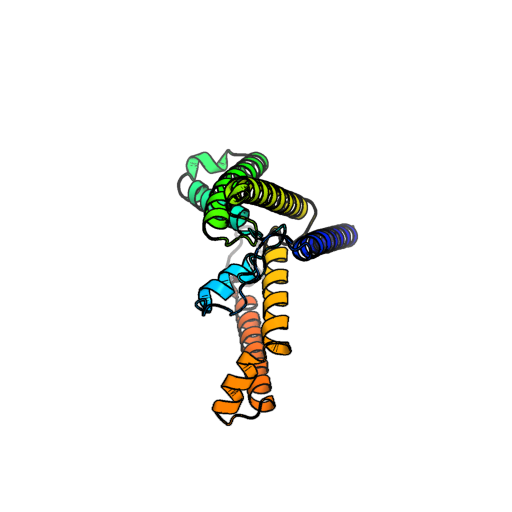ATOM 976 O O . ALA A 1 124 ? 15.147 7.559 -30.276 1.00 78.88 124 ALA A O 1
ATOM 977 N N . TYR A 1 125 ? 14.626 5.425 -29.794 1.00 81.56 125 TYR A N 1
ATOM 978 C CA . TYR A 1 125 ? 13.292 5.690 -29.235 1.00 81.56 125 TYR A CA 1
ATOM 979 C C . TYR A 1 125 ? 13.233 5.521 -27.711 1.00 81.56 125 TYR A C 1
ATOM 981 O O . TYR A 1 125 ? 12.152 5.548 -27.118 1.00 81.56 125 TYR A O 1
ATOM 989 N N . TYR A 1 126 ? 14.383 5.304 -27.066 1.00 82.12 126 TYR A N 1
ATOM 990 C CA . TYR A 1 126 ? 14.444 4.937 -25.654 1.00 82.12 126 TYR A CA 1
ATOM 991 C C . TYR A 1 126 ? 13.863 6.034 -24.756 1.00 82.12 126 TYR A C 1
ATOM 993 O O . TYR A 1 126 ? 13.019 5.756 -23.908 1.00 82.12 126 TYR A O 1
ATOM 1001 N N . LEU A 1 127 ? 14.242 7.292 -25.005 1.00 82.56 127 LEU A N 1
ATOM 1002 C CA . LEU A 1 127 ? 13.783 8.441 -24.225 1.00 82.56 127 LEU A CA 1
ATOM 1003 C C . LEU A 1 127 ? 12.271 8.671 -24.379 1.00 82.56 127 LEU A C 1
ATOM 1005 O O . LEU A 1 127 ? 11.568 8.883 -23.394 1.00 82.56 127 LEU A O 1
ATOM 1009 N N . GLN A 1 128 ? 11.750 8.578 -25.604 1.00 85.62 128 GLN A N 1
ATOM 1010 C CA . GLN A 1 128 ? 10.327 8.759 -25.900 1.00 85.62 128 GLN A CA 1
ATOM 1011 C C . GLN A 1 128 ? 9.485 7.679 -25.211 1.00 85.62 128 GLN A C 1
ATOM 1013 O O . GLN A 1 128 ? 8.455 7.983 -24.609 1.00 85.62 128 GLN A O 1
ATOM 1018 N N . MET A 1 129 ? 9.946 6.425 -25.243 1.00 84.69 129 MET A N 1
ATOM 1019 C CA . MET A 1 129 ? 9.255 5.316 -24.583 1.00 84.69 129 MET A CA 1
ATOM 1020 C C . MET A 1 129 ? 9.363 5.380 -23.057 1.00 84.69 129 MET A C 1
ATOM 1022 O O . MET A 1 129 ? 8.415 5.000 -22.369 1.00 84.69 129 MET A O 1
ATOM 1026 N N . GLN A 1 130 ? 10.463 5.902 -22.507 1.00 85.38 130 GLN A N 1
ATOM 1027 C CA . GLN A 1 130 ? 10.582 6.179 -21.072 1.00 85.38 130 GLN A CA 1
ATOM 1028 C C . GLN A 1 130 ? 9.568 7.232 -20.621 1.00 85.38 130 GLN A C 1
ATOM 1030 O O . GLN A 1 130 ? 8.833 6.997 -19.662 1.00 85.38 130 GLN A O 1
ATOM 1035 N N . ILE A 1 131 ? 9.463 8.351 -21.343 1.00 87.56 131 ILE A N 1
ATOM 1036 C CA . ILE A 1 131 ? 8.484 9.405 -21.040 1.00 87.56 131 ILE A CA 1
ATOM 1037 C C . ILE A 1 131 ? 7.058 8.849 -21.124 1.00 87.56 131 ILE A C 1
ATOM 1039 O O . ILE A 1 131 ? 6.275 9.040 -20.194 1.00 87.56 131 ILE A O 1
ATOM 1043 N N . LEU A 1 132 ? 6.737 8.101 -22.186 1.00 88.94 132 LEU A N 1
ATOM 1044 C CA . LEU A 1 132 ? 5.433 7.452 -22.336 1.00 88.94 132 LEU A CA 1
ATOM 1045 C C . LEU A 1 132 ? 5.130 6.515 -21.157 1.00 88.94 132 LEU A C 1
ATOM 1047 O O . LEU A 1 132 ? 4.047 6.581 -20.580 1.00 88.94 132 LEU A O 1
ATOM 1051 N N . THR A 1 133 ? 6.097 5.687 -20.760 1.00 87.50 133 THR A N 1
ATOM 1052 C CA . THR A 1 133 ? 5.956 4.769 -19.617 1.00 87.50 133 THR A CA 1
ATOM 1053 C C . THR A 1 133 ? 5.728 5.532 -18.311 1.00 87.50 133 THR A C 1
ATOM 1055 O O . THR A 1 133 ? 4.863 5.154 -17.524 1.00 87.50 133 THR A O 1
ATOM 1058 N N . GLY A 1 134 ? 6.437 6.644 -18.099 1.00 89.06 134 GLY A N 1
ATOM 1059 C CA . GLY A 1 134 ? 6.251 7.503 -16.929 1.00 89.06 134 GLY A CA 1
ATOM 1060 C C . GLY A 1 134 ? 4.853 8.108 -16.865 1.00 89.06 134 GLY A C 1
ATOM 1061 O O . GLY A 1 134 ? 4.210 8.058 -15.818 1.00 89.06 134 GLY A O 1
ATOM 1062 N N . VAL A 1 135 ? 4.337 8.604 -17.991 1.00 90.81 135 VAL A N 1
ATOM 1063 C CA . VAL A 1 135 ? 2.962 9.120 -18.077 1.00 90.81 135 VAL A CA 1
ATOM 1064 C C . VAL A 1 135 ? 1.947 8.017 -17.769 1.00 90.81 135 VAL A C 1
ATOM 1066 O O . VAL A 1 135 ? 1.029 8.234 -16.979 1.00 90.81 135 VAL A O 1
ATOM 1069 N N . VAL A 1 136 ? 2.137 6.817 -18.325 1.00 91.25 136 VAL A N 1
ATOM 1070 C CA . VAL A 1 136 ? 1.272 5.656 -18.061 1.00 91.25 136 VAL A CA 1
ATOM 1071 C C . VAL A 1 136 ? 1.268 5.287 -16.574 1.00 91.25 136 VAL A C 1
ATOM 1073 O O . VAL A 1 136 ? 0.199 5.057 -16.011 1.00 91.25 136 VAL A O 1
ATOM 1076 N N . PHE A 1 137 ? 2.423 5.304 -15.907 1.00 90.50 137 PHE A N 1
ATOM 1077 C CA . PHE A 1 137 ? 2.515 5.067 -14.464 1.00 90.50 137 PHE A CA 1
ATOM 1078 C C . PHE A 1 137 ? 1.808 6.128 -13.628 1.00 90.50 137 PHE A C 1
ATOM 1080 O O . PHE A 1 137 ? 1.119 5.780 -12.668 1.00 90.50 137 PHE A O 1
ATOM 1087 N N . VAL A 1 138 ? 1.937 7.406 -13.988 1.00 92.75 138 VAL A N 1
ATOM 1088 C CA . VAL A 1 138 ? 1.233 8.491 -13.289 1.00 92.75 138 VAL A CA 1
ATOM 1089 C C . VAL A 1 138 ? -0.278 8.348 -13.456 1.00 92.75 138 VAL A C 1
ATOM 1091 O O . VAL A 1 138 ? -1.012 8.483 -12.478 1.00 92.75 138 VAL A O 1
ATOM 1094 N N . ILE A 1 139 ? -0.751 8.012 -14.660 1.00 92.81 139 ILE A N 1
ATOM 1095 C CA . ILE A 1 139 ? -2.173 7.750 -14.924 1.00 92.81 139 ILE A CA 1
ATOM 1096 C C . ILE A 1 139 ? -2.656 6.547 -14.106 1.00 92.81 139 ILE A C 1
ATOM 1098 O O . ILE A 1 139 ? -3.685 6.633 -13.435 1.00 92.81 139 ILE A O 1
ATOM 1102 N N . GLY A 1 140 ? -1.903 5.447 -14.109 1.00 91.00 140 GLY A N 1
ATOM 1103 C CA . GLY A 1 140 ? -2.220 4.255 -13.327 1.00 91.00 140 GLY A CA 1
ATOM 1104 C C . GLY A 1 140 ? -2.309 4.547 -11.829 1.00 91.00 140 GLY A C 1
ATOM 1105 O O . GLY A 1 140 ? -3.301 4.203 -11.186 1.00 91.00 140 GLY A O 1
ATOM 1106 N N . ALA A 1 141 ? -1.327 5.263 -11.281 1.00 91.69 141 ALA A N 1
ATOM 1107 C CA . ALA A 1 141 ? -1.328 5.682 -9.882 1.00 91.69 141 ALA A CA 1
ATOM 1108 C C . ALA A 1 141 ? -2.504 6.619 -9.557 1.00 91.69 141 ALA A C 1
ATOM 1110 O O . ALA A 1 141 ? -3.149 6.451 -8.523 1.00 91.69 141 ALA A O 1
ATOM 1111 N N . ALA A 1 142 ? -2.839 7.563 -10.443 1.00 93.06 142 ALA A N 1
ATOM 1112 C CA . ALA A 1 142 ? -3.991 8.448 -10.268 1.00 93.06 142 ALA A CA 1
ATOM 1113 C C . ALA A 1 142 ? -5.315 7.666 -10.210 1.00 93.06 142 ALA A C 1
ATOM 1115 O O . ALA A 1 142 ? -6.164 7.957 -9.364 1.00 93.06 142 ALA A O 1
ATOM 1116 N N . ILE A 1 143 ? -5.471 6.634 -11.049 1.00 92.56 143 ILE A N 1
ATOM 1117 C CA . ILE A 1 143 ? -6.633 5.735 -11.018 1.00 92.56 143 ILE A CA 1
ATOM 1118 C C . ILE A 1 143 ? -6.696 4.982 -9.683 1.00 92.56 143 ILE A C 1
ATOM 1120 O O . ILE A 1 143 ? -7.760 4.936 -9.065 1.00 92.56 143 ILE A O 1
ATOM 1124 N N . VAL A 1 144 ? -5.577 4.439 -9.192 1.00 91.62 144 VAL A N 1
ATOM 1125 C CA . VAL A 1 144 ? -5.536 3.726 -7.900 1.00 91.62 144 VAL A CA 1
ATOM 1126 C C . VAL A 1 144 ? -5.858 4.660 -6.728 1.00 91.62 144 VAL A C 1
ATOM 1128 O O . VAL A 1 144 ? -6.630 4.288 -5.838 1.00 91.62 144 VAL A O 1
ATOM 1131 N N . ILE A 1 145 ? -5.331 5.889 -6.734 1.00 92.38 145 ILE A N 1
ATOM 1132 C CA . ILE A 1 145 ? -5.654 6.923 -5.737 1.00 92.38 145 ILE A CA 1
ATOM 1133 C C . ILE A 1 145 ? -7.156 7.233 -5.771 1.00 92.38 145 ILE A C 1
ATOM 1135 O O . ILE A 1 145 ? -7.812 7.245 -4.728 1.00 92.38 145 ILE A O 1
ATOM 1139 N N . MET A 1 146 ? -7.725 7.421 -6.964 1.00 91.75 146 MET A N 1
ATOM 1140 C CA . MET A 1 146 ? -9.153 7.687 -7.138 1.00 91.75 146 MET A CA 1
ATOM 1141 C C . MET A 1 146 ? -10.014 6.526 -6.623 1.00 91.75 146 MET A C 1
ATOM 1143 O O . MET A 1 146 ? -10.960 6.752 -5.868 1.00 91.75 146 MET A O 1
ATOM 1147 N N . ILE A 1 147 ? -9.671 5.284 -6.975 1.00 91.94 147 ILE A N 1
ATOM 1148 C CA . ILE A 1 147 ? -10.351 4.077 -6.485 1.00 91.94 147 ILE A CA 1
ATOM 1149 C C . ILE A 1 147 ? -10.285 4.002 -4.952 1.00 91.94 147 ILE A C 1
ATOM 1151 O O . ILE A 1 147 ? -11.289 3.697 -4.306 1.00 91.94 147 ILE A O 1
ATOM 1155 N N . SER A 1 148 ? -9.139 4.339 -4.361 1.00 90.62 148 SER A N 1
ATOM 1156 C CA . SER A 1 148 ? -8.941 4.336 -2.906 1.00 90.62 148 SER A CA 1
ATOM 1157 C C . SER A 1 148 ? -9.811 5.379 -2.196 1.00 90.62 148 SER A C 1
ATOM 1159 O O . SER A 1 148 ? -10.432 5.076 -1.175 1.00 90.62 148 SER A O 1
ATOM 1161 N N . GLU A 1 149 ? -9.929 6.584 -2.759 1.00 90.06 149 GLU A N 1
ATOM 1162 C CA . GLU A 1 149 ? -10.818 7.644 -2.261 1.00 90.06 149 GLU A CA 1
ATOM 1163 C C . GLU A 1 149 ? -12.303 7.271 -2.378 1.00 90.06 149 GLU A C 1
ATOM 1165 O O . GLU A 1 149 ? -13.095 7.543 -1.469 1.00 90.06 149 GLU A O 1
ATOM 1170 N N . ILE A 1 150 ? -12.700 6.611 -3.472 1.00 90.69 150 ILE A N 1
ATOM 1171 C CA . ILE A 1 150 ? -14.071 6.107 -3.632 1.00 90.69 150 ILE A CA 1
ATOM 1172 C C . ILE A 1 150 ? -14.339 5.004 -2.602 1.00 90.69 150 ILE A C 1
ATOM 1174 O O . ILE A 1 150 ? -15.383 5.029 -1.943 1.00 90.69 150 ILE A O 1
ATOM 1178 N N . ASN A 1 151 ? -13.392 4.082 -2.394 1.00 91.12 151 ASN A N 1
ATOM 1179 C CA . ASN A 1 151 ? -13.540 3.022 -1.397 1.00 91.12 151 ASN A CA 1
ATOM 1180 C C . ASN A 1 151 ? -13.587 3.577 0.036 1.00 91.12 151 ASN A C 1
ATOM 1182 O O . ASN A 1 151 ? -14.328 3.054 0.866 1.00 91.12 151 ASN A O 1
ATOM 1186 N N . LYS A 1 152 ? -12.874 4.675 0.329 1.00 88.88 152 LYS A N 1
ATOM 1187 C CA . LYS A 1 152 ? -12.967 5.384 1.619 1.00 88.88 152 LYS A CA 1
ATOM 1188 C C . LYS A 1 152 ? -14.396 5.807 1.940 1.00 88.88 152 LYS A C 1
ATOM 1190 O O . LYS A 1 152 ? -14.866 5.621 3.061 1.00 88.88 152 LYS A O 1
ATOM 1195 N N . LYS A 1 153 ? -15.064 6.415 0.957 1.00 87.62 153 LYS A N 1
ATOM 1196 C CA . LYS A 1 153 ? -16.382 7.038 1.130 1.00 87.62 153 LYS A CA 1
ATOM 1197 C C . LYS A 1 153 ? -17.508 6.013 1.068 1.00 87.62 153 LYS A C 1
ATOM 1199 O O . LYS A 1 153 ? -18.402 6.035 1.909 1.00 87.62 153 LYS A O 1
ATOM 1204 N N . ASN A 1 154 ? -17.439 5.108 0.095 1.00 87.56 154 ASN A N 1
ATOM 1205 C CA . ASN A 1 154 ? -18.551 4.230 -0.267 1.00 87.56 154 ASN A CA 1
ATOM 1206 C C . ASN A 1 154 ? -18.317 2.763 0.111 1.00 87.56 154 ASN A C 1
ATOM 1208 O O . ASN A 1 154 ? -19.242 1.964 0.020 1.00 87.56 154 ASN A O 1
ATOM 1212 N N . GLY A 1 155 ? -17.107 2.393 0.523 1.00 88.31 155 GLY A N 1
ATOM 1213 C CA . GLY A 1 155 ? -16.721 1.017 0.815 1.00 88.31 155 GLY A CA 1
ATOM 1214 C C . GLY A 1 155 ? -16.375 0.777 2.280 1.00 88.31 155 GLY A C 1
ATOM 1215 O O . GLY A 1 155 ? -16.747 1.555 3.168 1.00 88.31 155 GLY A O 1
ATOM 1216 N N . VAL A 1 156 ? -15.675 -0.330 2.520 1.00 87.25 156 VAL A N 1
ATOM 1217 C CA . VAL A 1 156 ? -15.142 -0.760 3.820 1.00 87.25 156 VAL A CA 1
ATOM 1218 C C . VAL A 1 156 ? -13.625 -0.932 3.700 1.00 87.25 156 VAL A C 1
ATOM 1220 O O . VAL A 1 156 ? -13.117 -1.281 2.637 1.00 87.25 156 VAL A O 1
ATOM 1223 N N . GLY A 1 157 ? -12.890 -0.659 4.781 1.00 80.81 157 GLY A N 1
ATOM 1224 C CA . GLY A 1 157 ? -11.452 -0.944 4.861 1.00 80.81 157 GLY A CA 1
ATOM 1225 C C . GLY A 1 157 ? -10.544 -0.032 4.022 1.00 80.81 157 GLY A C 1
ATOM 1226 O O . GLY A 1 157 ? -9.388 -0.365 3.802 1.00 80.81 157 GLY A O 1
ATOM 1227 N N . TYR A 1 158 ? -11.027 1.130 3.568 1.00 87.00 158 TYR A N 1
ATOM 1228 C CA . TYR A 1 158 ? -10.207 2.188 2.957 1.00 87.00 158 TYR A CA 1
ATOM 1229 C C . TYR A 1 158 ? -9.210 1.664 1.895 1.00 87.00 158 TYR A C 1
ATOM 1231 O O . TYR A 1 158 ? -9.622 0.945 0.990 1.00 87.00 158 TYR A O 1
ATOM 1239 N N . PHE A 1 159 ? -7.917 1.993 1.966 1.00 85.25 159 PHE A N 1
ATOM 1240 C CA . PHE A 1 159 ? -6.906 1.422 1.068 1.00 85.25 159 PHE A CA 1
ATOM 1241 C C . PHE A 1 159 ? -6.345 0.067 1.550 1.00 85.25 159 PHE A C 1
ATOM 1243 O O . PHE A 1 159 ? -5.670 -0.616 0.780 1.00 85.25 159 PHE A O 1
ATOM 1250 N N . SER A 1 160 ? -6.625 -0.352 2.794 1.00 88.50 160 SER A N 1
ATOM 1251 C CA . SER A 1 160 ? -6.060 -1.583 3.370 1.00 88.50 160 SER A CA 1
ATOM 1252 C C . SER A 1 160 ? -6.614 -2.853 2.727 1.00 88.50 160 SER A C 1
ATOM 1254 O O . SER A 1 160 ? -5.910 -3.857 2.669 1.00 88.50 160 SER A O 1
ATOM 1256 N N . VAL A 1 161 ? -7.822 -2.807 2.155 1.00 89.62 161 VAL A N 1
ATOM 1257 C CA . VAL A 1 161 ? -8.379 -3.941 1.394 1.00 89.62 161 VAL A CA 1
ATOM 1258 C C . VAL A 1 161 ? -7.517 -4.284 0.182 1.00 89.62 161 VAL A C 1
ATOM 1260 O O . VAL A 1 161 ? -7.290 -5.457 -0.099 1.00 89.62 161 VAL A O 1
ATOM 1263 N N . PHE A 1 162 ? -6.989 -3.283 -0.524 1.00 88.69 162 PHE A N 1
ATOM 1264 C CA . PHE A 1 162 ? -6.128 -3.537 -1.679 1.00 88.69 162 PHE A CA 1
ATOM 1265 C C . PHE A 1 162 ? -4.776 -4.129 -1.254 1.00 88.69 162 PHE A C 1
ATOM 1267 O O . PHE A 1 162 ? -4.265 -5.023 -1.923 1.00 88.69 162 PHE A O 1
ATOM 1274 N N . ILE A 1 163 ? -4.242 -3.705 -0.102 1.00 89.38 163 ILE A N 1
ATOM 1275 C CA . ILE A 1 163 ? -3.049 -4.313 0.510 1.00 89.38 163 ILE A CA 1
ATOM 1276 C C . ILE A 1 163 ? -3.318 -5.781 0.849 1.00 89.38 163 ILE A C 1
ATOM 1278 O O . ILE A 1 163 ? -2.525 -6.649 0.494 1.00 89.38 163 ILE A O 1
ATOM 1282 N N . LEU A 1 164 ? -4.455 -6.073 1.489 1.00 90.00 164 LEU A N 1
ATOM 1283 C CA . LEU A 1 164 ? -4.856 -7.437 1.834 1.00 90.00 164 LEU A CA 1
ATOM 1284 C C . LEU A 1 164 ? -4.899 -8.330 0.587 1.00 90.00 164 LEU A C 1
ATOM 1286 O O . LEU A 1 164 ? -4.332 -9.418 0.590 1.00 90.00 164 LEU A O 1
ATOM 1290 N N . ILE A 1 165 ? -5.527 -7.857 -0.492 1.00 88.56 165 ILE A N 1
ATOM 1291 C CA . ILE A 1 165 ? -5.613 -8.591 -1.762 1.00 88.56 165 ILE A CA 1
ATOM 1292 C C . ILE A 1 165 ? -4.223 -8.868 -2.333 1.00 88.56 165 ILE A C 1
ATOM 1294 O O . ILE A 1 165 ? -3.956 -9.980 -2.784 1.00 88.56 165 ILE A O 1
ATOM 1298 N N . ASN A 1 166 ? -3.334 -7.880 -2.294 1.00 88.00 166 ASN A N 1
ATOM 1299 C CA . ASN A 1 166 ? -1.969 -8.022 -2.781 1.00 88.00 166 ASN A CA 1
ATOM 1300 C C . ASN A 1 166 ? -1.165 -9.051 -1.978 1.00 88.00 166 ASN A C 1
ATOM 1302 O O . ASN A 1 166 ? -0.549 -9.932 -2.576 1.00 88.00 166 ASN A O 1
ATOM 1306 N N . ILE A 1 167 ? -1.227 -8.995 -0.644 1.00 86.62 167 ILE A N 1
ATOM 1307 C CA . ILE A 1 167 ? -0.571 -9.976 0.233 1.00 86.62 167 ILE A CA 1
ATOM 1308 C C . ILE A 1 167 ? -1.136 -11.375 -0.022 1.00 86.62 167 ILE A C 1
ATOM 1310 O O . ILE A 1 167 ? -0.367 -12.317 -0.196 1.00 86.62 167 ILE A O 1
ATOM 1314 N N . LEU A 1 168 ? -2.463 -11.523 -0.087 1.00 85.94 168 LEU A N 1
ATOM 1315 C CA . LEU A 1 168 ? -3.102 -12.814 -0.351 1.00 85.94 168 LEU A CA 1
ATOM 1316 C C . LEU A 1 168 ? -2.696 -13.365 -1.720 1.00 85.94 168 LEU A C 1
ATOM 1318 O O . LEU A 1 168 ? -2.329 -14.532 -1.821 1.00 85.94 168 LEU A O 1
ATOM 1322 N N . SER A 1 169 ? -2.689 -12.527 -2.757 1.00 82.75 169 SER A N 1
ATOM 1323 C CA . SER A 1 169 ? -2.250 -12.918 -4.098 1.00 82.75 169 SER A CA 1
ATOM 1324 C C . SER A 1 169 ? -0.786 -13.362 -4.102 1.00 82.75 169 SER A C 1
ATOM 1326 O O . SER A 1 169 ? -0.464 -14.409 -4.662 1.00 82.75 169 SER A O 1
ATOM 1328 N N . ALA A 1 170 ? 0.101 -12.599 -3.459 1.00 79.88 170 ALA A N 1
ATOM 1329 C CA . ALA A 1 170 ? 1.516 -12.936 -3.358 1.00 79.88 170 ALA A CA 1
ATOM 1330 C C . ALA A 1 170 ? 1.732 -14.233 -2.565 1.00 79.88 170 ALA A C 1
ATOM 1332 O O . ALA A 1 170 ? 2.545 -15.069 -2.957 1.00 79.88 170 ALA A O 1
ATOM 1333 N N . MET A 1 171 ? 0.985 -14.439 -1.480 1.00 78.12 171 MET A N 1
ATOM 1334 C CA . MET A 1 171 ? 1.059 -15.647 -0.659 1.00 78.12 171 MET A CA 1
ATOM 1335 C C . MET A 1 171 ? 0.607 -16.883 -1.443 1.00 78.12 171 MET A C 1
ATOM 1337 O O . MET A 1 171 ? 1.315 -17.887 -1.455 1.00 78.12 171 MET A O 1
ATOM 1341 N N . VAL A 1 172 ? -0.528 -16.803 -2.144 1.00 77.25 172 VAL A N 1
ATOM 1342 C CA . VAL A 1 172 ? -1.055 -17.890 -2.986 1.00 77.25 172 VAL A CA 1
ATOM 1343 C C . VAL A 1 172 ? -0.035 -18.278 -4.059 1.00 77.25 172 VAL A C 1
ATOM 1345 O O . VAL A 1 172 ? 0.261 -19.462 -4.211 1.00 77.25 172 VAL A O 1
ATOM 1348 N N . ILE A 1 173 ? 0.561 -17.301 -4.751 1.00 73.38 173 ILE A N 1
ATOM 1349 C CA . ILE A 1 173 ? 1.582 -17.553 -5.780 1.00 73.38 173 ILE A CA 1
ATOM 1350 C C . ILE A 1 173 ? 2.829 -18.214 -5.172 1.00 73.38 173 ILE A C 1
ATOM 1352 O O . ILE A 1 173 ? 3.289 -19.241 -5.669 1.00 73.38 173 ILE A O 1
ATOM 1356 N N . ASN A 1 174 ? 3.352 -17.680 -4.067 1.00 71.38 174 ASN A N 1
ATOM 1357 C CA . ASN A 1 174 ? 4.592 -18.176 -3.468 1.00 71.38 174 ASN A CA 1
ATOM 1358 C C . ASN A 1 174 ? 4.454 -19.549 -2.789 1.00 71.38 174 ASN A C 1
ATOM 1360 O O . ASN A 1 174 ? 5.406 -20.329 -2.804 1.00 71.38 174 ASN A O 1
ATOM 1364 N N . VAL A 1 175 ? 3.297 -19.861 -2.198 1.00 68.88 175 VAL A N 1
ATOM 1365 C CA . VAL A 1 175 ? 3.066 -21.137 -1.495 1.00 68.88 175 VAL A CA 1
ATOM 1366 C C . VAL A 1 175 ? 2.673 -22.257 -2.461 1.00 68.88 175 VAL A C 1
ATOM 1368 O O . VAL A 1 175 ? 3.122 -23.390 -2.291 1.00 68.88 175 VAL A O 1
ATOM 1371 N N . LEU A 1 176 ? 1.843 -21.966 -3.471 1.00 65.06 176 LEU A N 1
ATOM 1372 C CA . LEU A 1 176 ? 1.318 -22.994 -4.379 1.00 65.06 176 LEU A CA 1
ATOM 1373 C C . LEU A 1 176 ? 2.161 -23.179 -5.645 1.00 65.06 176 LEU A C 1
ATOM 1375 O O . LEU A 1 176 ? 2.246 -24.305 -6.132 1.00 65.06 176 LEU A O 1
ATOM 1379 N N . TYR A 1 177 ? 2.777 -22.111 -6.166 1.00 60.84 177 TYR A N 1
ATOM 1380 C CA . TYR A 1 177 ? 3.368 -22.094 -7.513 1.00 60.84 177 TYR A CA 1
ATOM 1381 C C . TYR A 1 177 ? 4.881 -21.828 -7.552 1.00 60.84 177 TYR A C 1
ATOM 1383 O O . TYR A 1 177 ? 5.478 -21.892 -8.625 1.00 60.84 177 TYR A O 1
ATOM 1391 N N . SER A 1 178 ? 5.536 -21.544 -6.421 1.00 61.78 178 SER A N 1
ATOM 1392 C CA . SER A 1 178 ? 6.990 -21.336 -6.409 1.00 61.78 178 SER A CA 1
ATOM 1393 C C . SER A 1 178 ? 7.749 -22.665 -6.346 1.00 61.78 178 SER A C 1
ATOM 1395 O O . SER A 1 178 ? 7.903 -23.267 -5.281 1.00 61.78 178 SER A O 1
ATOM 1397 N N . GLU A 1 179 ? 8.287 -23.099 -7.487 1.00 54.91 179 GLU A N 1
ATOM 1398 C CA . GLU A 1 179 ? 9.207 -24.246 -7.573 1.00 54.91 179 GLU A CA 1
ATOM 1399 C C . GLU A 1 179 ? 10.507 -24.014 -6.780 1.00 54.91 179 GLU A C 1
ATOM 1401 O O . GLU A 1 179 ? 11.067 -24.950 -6.215 1.00 54.91 179 GLU A O 1
ATOM 1406 N N . LYS A 1 180 ? 10.946 -22.754 -6.626 1.00 55.22 180 LYS A N 1
ATOM 1407 C CA . LYS A 1 180 ? 12.159 -22.394 -5.864 1.00 55.22 180 LYS A CA 1
ATOM 1408 C C . LYS A 1 180 ? 12.054 -22.726 -4.375 1.00 55.22 180 LYS A C 1
ATOM 1410 O O . LYS A 1 180 ? 13.048 -23.107 -3.758 1.00 55.22 180 LYS A O 1
ATOM 1415 N N . SER A 1 181 ? 10.860 -22.586 -3.799 1.00 55.75 181 SER A N 1
ATOM 1416 C CA . SER A 1 181 ? 10.588 -22.973 -2.412 1.00 55.75 181 SER A CA 1
ATOM 1417 C C . SER A 1 181 ? 10.701 -24.491 -2.255 1.00 55.75 181 SER A C 1
ATOM 1419 O O . SER A 1 181 ? 11.265 -24.976 -1.281 1.00 55.75 181 SER A O 1
ATOM 1421 N N . ILE A 1 182 ? 10.210 -25.239 -3.247 1.00 52.97 182 ILE A N 1
ATOM 1422 C CA . ILE A 1 182 ? 10.199 -26.705 -3.259 1.00 52.97 182 ILE A CA 1
ATOM 1423 C C . ILE A 1 182 ? 11.627 -27.255 -3.416 1.00 52.97 182 ILE A C 1
ATOM 1425 O O . ILE A 1 182 ? 12.010 -28.146 -2.661 1.00 52.97 182 ILE A O 1
ATOM 1429 N N . ASP A 1 183 ? 12.448 -26.671 -4.291 1.00 56.56 183 ASP A N 1
ATOM 1430 C CA . ASP A 1 183 ? 13.847 -27.081 -4.502 1.00 56.56 183 ASP A CA 1
ATOM 1431 C C . ASP A 1 183 ? 14.750 -26.832 -3.284 1.00 56.56 183 ASP A C 1
ATOM 1433 O O . ASP A 1 183 ? 15.638 -27.635 -2.984 1.00 56.56 183 ASP A O 1
ATOM 1437 N N . ALA A 1 184 ? 14.527 -25.738 -2.548 1.00 57.72 184 ALA A N 1
ATOM 1438 C CA . ALA A 1 184 ? 15.252 -25.471 -1.305 1.00 57.72 184 ALA A CA 1
ATOM 1439 C C . ALA A 1 184 ? 14.901 -26.492 -0.204 1.00 57.72 184 ALA A C 1
ATOM 1441 O O . ALA A 1 184 ? 15.775 -26.901 0.558 1.00 57.72 184 ALA A O 1
ATOM 1442 N N . ILE A 1 185 ? 13.642 -26.941 -0.154 1.00 54.47 185 ILE A N 1
ATOM 1443 C CA . ILE A 1 185 ? 13.139 -27.918 0.825 1.00 54.47 185 ILE A CA 1
ATOM 1444 C C . ILE A 1 185 ? 13.624 -29.339 0.496 1.00 54.47 185 ILE A C 1
ATOM 1446 O O . ILE A 1 185 ? 14.032 -30.069 1.400 1.00 54.47 185 ILE A O 1
ATOM 1450 N N . VAL A 1 186 ? 13.661 -29.715 -0.788 1.00 56.22 186 VAL A N 1
ATOM 1451 C CA . VAL A 1 186 ? 14.190 -31.018 -1.238 1.00 56.22 186 VAL A CA 1
ATOM 1452 C C . VAL A 1 186 ? 15.685 -31.149 -0.923 1.00 56.22 186 VAL A C 1
ATOM 1454 O O . VAL A 1 186 ? 16.126 -32.217 -0.502 1.00 56.22 186 VAL A O 1
ATOM 1457 N N . LYS A 1 187 ? 16.460 -30.057 -1.012 1.00 59.53 187 LYS A N 1
ATOM 1458 C CA . LYS A 1 187 ? 17.879 -30.034 -0.598 1.00 59.53 187 LYS A CA 1
ATOM 1459 C C . LYS A 1 187 ? 18.096 -30.230 0.909 1.00 59.53 187 LYS A C 1
ATOM 1461 O O . LYS A 1 187 ? 19.181 -30.640 1.305 1.00 59.53 187 LYS A O 1
ATOM 1466 N N . LEU A 1 188 ? 17.082 -29.959 1.734 1.00 61.81 188 LEU A N 1
ATOM 1467 C CA . LEU A 1 188 ? 17.091 -30.143 3.192 1.00 61.81 188 LEU A CA 1
ATOM 1468 C C . LEU A 1 188 ? 16.593 -31.533 3.634 1.00 61.81 188 LEU A C 1
ATOM 1470 O O . LEU A 1 188 ? 16.597 -31.823 4.828 1.00 61.81 188 LEU A O 1
ATOM 1474 N N . GLY A 1 189 ? 16.157 -32.393 2.703 1.00 68.38 189 GLY A N 1
ATOM 1475 C CA . GLY A 1 189 ? 15.678 -33.749 3.004 1.00 68.38 189 GLY A CA 1
ATOM 1476 C C . GLY A 1 189 ? 14.314 -33.815 3.706 1.00 68.38 189 GLY A C 1
ATOM 1477 O O . GLY A 1 189 ? 13.877 -34.895 4.098 1.00 68.38 189 GLY A O 1
ATOM 1478 N N . ILE A 1 190 ? 13.619 -32.683 3.862 1.00 70.44 190 ILE A N 1
ATOM 1479 C CA . ILE A 1 190 ? 12.292 -32.623 4.483 1.00 70.44 190 ILE A CA 1
ATOM 1480 C C . ILE A 1 190 ? 11.241 -32.914 3.402 1.00 70.44 190 ILE A C 1
ATOM 1482 O O . ILE A 1 190 ? 11.214 -32.221 2.381 1.00 70.44 190 ILE A O 1
ATOM 1486 N N . PRO A 1 191 ? 10.336 -33.894 3.587 1.00 73.94 191 PRO A N 1
ATOM 1487 C CA . PRO A 1 191 ? 9.270 -34.125 2.623 1.00 73.94 191 PRO A CA 1
ATOM 1488 C C . PRO A 1 191 ? 8.369 -32.886 2.535 1.00 73.94 191 PRO A C 1
ATOM 1490 O O . PRO A 1 191 ? 7.962 -32.324 3.554 1.00 73.94 191 PRO A O 1
ATOM 1493 N N . ARG A 1 192 ? 8.021 -32.476 1.307 1.00 71.00 192 ARG A N 1
ATOM 1494 C CA . ARG A 1 192 ? 7.186 -31.291 1.013 1.00 71.00 192 ARG A CA 1
ATOM 1495 C C . ARG A 1 192 ? 5.922 -31.217 1.881 1.00 71.00 192 ARG A C 1
ATOM 1497 O O . ARG A 1 192 ? 5.516 -30.133 2.291 1.00 71.00 192 ARG A O 1
ATOM 1504 N N . THR A 1 193 ? 5.318 -32.367 2.172 1.00 73.31 193 THR A N 1
ATOM 1505 C CA . THR A 1 193 ? 4.113 -32.501 3.000 1.00 73.31 193 THR A CA 1
ATOM 1506 C C . THR A 1 193 ? 4.340 -32.099 4.458 1.00 73.31 193 THR A C 1
ATOM 1508 O O . THR A 1 193 ? 3.487 -31.428 5.033 1.00 73.31 193 THR A O 1
ATOM 1511 N N . ALA A 1 194 ? 5.493 -32.433 5.043 1.00 77.62 194 ALA A N 1
ATOM 1512 C CA . ALA A 1 194 ? 5.825 -32.063 6.417 1.00 77.62 194 ALA A CA 1
ATOM 1513 C C . ALA A 1 194 ? 6.068 -30.553 6.556 1.00 77.62 194 ALA A C 1
ATOM 1515 O O . ALA A 1 194 ? 5.584 -29.942 7.506 1.00 77.62 194 ALA A O 1
ATOM 1516 N N . PHE A 1 195 ? 6.744 -29.931 5.583 1.00 76.38 195 PHE A N 1
ATOM 1517 C CA . PHE A 1 195 ? 6.954 -28.480 5.581 1.00 76.38 195 PHE A CA 1
ATOM 1518 C C . PHE A 1 195 ? 5.637 -27.704 5.438 1.00 76.38 195 PHE A C 1
ATOM 1520 O O . PHE A 1 195 ? 5.385 -26.776 6.206 1.00 76.38 195 PHE A O 1
ATOM 1527 N N . LEU A 1 196 ? 4.765 -28.104 4.500 1.00 76.44 196 LEU A N 1
ATOM 1528 C CA . LEU A 1 196 ? 3.443 -27.483 4.355 1.00 76.44 196 LEU A CA 1
ATOM 1529 C C . LEU A 1 196 ? 2.601 -27.635 5.629 1.00 76.44 196 LEU A C 1
ATOM 1531 O O . LEU A 1 196 ? 1.942 -26.681 6.040 1.00 76.44 196 LEU A O 1
ATOM 1535 N N . GLY A 1 197 ? 2.643 -28.813 6.262 1.00 80.94 197 GLY A N 1
ATOM 1536 C CA . GLY A 1 197 ? 1.956 -29.070 7.527 1.00 80.94 197 GLY A CA 1
ATOM 1537 C C . GLY A 1 197 ? 2.462 -28.178 8.664 1.00 80.94 197 GLY A C 1
ATOM 1538 O O . GLY A 1 197 ? 1.657 -27.577 9.371 1.00 80.94 197 GLY A O 1
ATOM 1539 N N . ALA A 1 198 ? 3.783 -28.025 8.800 1.00 82.56 198 ALA A N 1
ATOM 1540 C CA . ALA A 1 198 ? 4.387 -27.144 9.801 1.00 82.56 198 ALA A CA 1
ATOM 1541 C C . ALA A 1 198 ? 4.022 -25.667 9.577 1.00 82.56 198 ALA A C 1
ATOM 1543 O O . ALA A 1 198 ? 3.688 -24.961 10.526 1.00 82.56 198 ALA A O 1
ATOM 1544 N N . LEU A 1 199 ? 4.028 -25.210 8.322 1.00 81.44 199 LEU A N 1
ATOM 1545 C CA . LEU A 1 199 ? 3.658 -23.844 7.951 1.00 81.44 199 LEU A CA 1
ATOM 1546 C C . LEU A 1 199 ? 2.172 -23.562 8.231 1.00 81.44 199 LEU A C 1
ATOM 1548 O O . LEU A 1 199 ? 1.847 -22.531 8.817 1.00 81.44 199 LEU A O 1
ATOM 1552 N N . LEU A 1 200 ? 1.273 -24.495 7.901 1.00 83.56 200 LEU A N 1
ATOM 1553 C CA . LEU A 1 200 ? -0.147 -24.409 8.268 1.00 83.56 200 LEU A CA 1
ATOM 1554 C C . LEU A 1 200 ? -0.352 -24.385 9.788 1.00 83.56 200 LEU A C 1
ATOM 1556 O O . LEU A 1 200 ? -1.129 -23.569 10.284 1.00 83.56 200 LEU A O 1
ATOM 1560 N N . GLY A 1 201 ? 0.367 -25.234 10.527 1.00 87.81 201 GLY A N 1
ATOM 1561 C CA . GLY A 1 201 ? 0.343 -25.238 11.990 1.00 87.81 201 GLY A CA 1
ATOM 1562 C C . GLY A 1 201 ? 0.810 -23.907 12.582 1.00 87.81 201 GLY A C 1
ATOM 1563 O O . GLY A 1 201 ? 0.159 -23.367 13.474 1.00 87.81 201 GLY A O 1
ATOM 1564 N N . PHE A 1 202 ? 1.880 -23.325 12.035 1.00 87.06 202 PHE A N 1
ATOM 1565 C CA . PHE A 1 202 ? 2.356 -21.999 12.426 1.00 87.06 202 PHE A CA 1
ATOM 1566 C C . PHE A 1 202 ? 1.300 -20.911 12.177 1.00 87.06 202 PHE A C 1
ATOM 1568 O O . PHE A 1 202 ? 1.009 -20.133 13.084 1.00 87.06 202 PHE A O 1
ATOM 1575 N N . TYR A 1 203 ? 0.665 -20.886 10.999 1.00 86.75 203 TYR A N 1
ATOM 1576 C CA . TYR A 1 203 ? -0.431 -19.948 10.720 1.00 86.75 203 TYR A CA 1
ATOM 1577 C C . TYR A 1 203 ? -1.604 -20.115 11.689 1.00 86.75 203 TYR A C 1
ATOM 1579 O O . TYR A 1 203 ? -2.153 -19.119 12.158 1.00 86.75 203 TYR A O 1
ATOM 1587 N N . PHE A 1 204 ? -1.968 -21.355 12.024 1.00 90.12 204 PHE A N 1
ATOM 1588 C CA . PHE A 1 204 ? -3.022 -21.626 12.997 1.00 90.12 204 PHE A CA 1
ATOM 1589 C C . PHE A 1 204 ? -2.674 -21.062 14.381 1.00 90.12 204 PHE A C 1
ATOM 1591 O O . PHE A 1 204 ? -3.500 -20.379 14.985 1.00 90.12 204 PHE A O 1
ATOM 1598 N N . ILE A 1 205 ? -1.439 -21.270 14.851 1.00 93.38 205 ILE A N 1
ATOM 1599 C CA . ILE A 1 205 ? -0.959 -20.708 16.122 1.00 93.38 205 ILE A CA 1
ATOM 1600 C C . ILE A 1 205 ? -1.042 -19.179 16.097 1.00 93.38 205 ILE A C 1
ATOM 1602 O O . ILE A 1 205 ? -1.570 -18.590 17.038 1.00 93.38 205 ILE A O 1
ATOM 1606 N N . VAL A 1 206 ? -0.579 -18.535 15.020 1.00 91.25 206 VAL A N 1
ATOM 1607 C CA . VAL A 1 206 ? -0.647 -17.071 14.882 1.00 91.25 206 VAL A CA 1
ATOM 1608 C C . VAL A 1 206 ? -2.094 -16.579 14.962 1.00 91.25 206 VAL A C 1
ATOM 1610 O O . VAL A 1 206 ? -2.364 -15.646 15.711 1.00 91.25 206 VAL A O 1
ATOM 1613 N N . ILE A 1 207 ? -3.034 -17.231 14.269 1.00 90.56 207 ILE A N 1
ATOM 1614 C CA . ILE A 1 207 ? -4.461 -16.872 14.315 1.00 90.56 207 ILE A CA 1
ATOM 1615 C C . ILE A 1 207 ? -5.013 -16.992 15.740 1.00 90.56 207 ILE A C 1
ATOM 1617 O O . ILE A 1 207 ? -5.670 -16.067 16.215 1.00 90.56 207 ILE A O 1
ATOM 1621 N N . VAL A 1 208 ? -4.736 -18.098 16.437 1.00 93.00 208 VAL A N 1
ATOM 1622 C CA . VAL A 1 208 ? -5.205 -18.312 17.816 1.00 93.00 208 VAL A CA 1
ATOM 1623 C C . VAL A 1 208 ? -4.639 -17.248 18.756 1.00 93.00 208 VAL A C 1
ATOM 1625 O O . VAL A 1 208 ? -5.395 -16.651 19.521 1.00 93.00 208 VAL A O 1
ATOM 1628 N N . VAL A 1 209 ? -3.338 -16.957 18.666 1.00 91.69 209 VAL A N 1
ATOM 1629 C CA . VAL A 1 209 ? -2.697 -15.898 19.459 1.00 91.69 209 VAL A CA 1
ATOM 1630 C C . VAL A 1 209 ? -3.343 -14.546 19.163 1.00 91.69 209 VAL A C 1
ATOM 1632 O O . VAL A 1 209 ? -3.718 -13.843 20.097 1.00 91.69 209 VAL A O 1
ATOM 1635 N N . THR A 1 210 ? -3.553 -14.191 17.892 1.00 89.25 210 THR A N 1
ATOM 1636 C CA . THR A 1 210 ? -4.229 -12.937 17.527 1.00 89.25 210 THR A CA 1
ATOM 1637 C C . THR A 1 210 ? -5.646 -12.856 18.102 1.00 89.25 210 THR A C 1
ATOM 1639 O O . THR A 1 210 ? -6.019 -11.806 18.618 1.00 89.25 210 THR A O 1
ATOM 1642 N N . ILE A 1 211 ? -6.423 -13.946 18.084 1.00 89.38 211 ILE A N 1
ATOM 1643 C CA . ILE A 1 211 ? -7.773 -13.976 18.675 1.00 89.38 211 ILE A CA 1
ATOM 1644 C C . ILE A 1 211 ? -7.718 -13.766 20.192 1.00 89.38 211 ILE A C 1
ATOM 1646 O O . ILE A 1 211 ? -8.526 -13.004 20.723 1.00 89.38 211 ILE A O 1
ATOM 1650 N N . ILE A 1 212 ? -6.774 -14.408 20.890 1.00 88.56 212 ILE A N 1
ATOM 1651 C CA . ILE A 1 212 ? -6.598 -14.235 22.340 1.00 88.56 212 ILE A CA 1
ATOM 1652 C C . ILE A 1 212 ? -6.255 -12.778 22.662 1.00 88.56 212 ILE A C 1
ATOM 1654 O O . ILE A 1 212 ? -6.882 -12.189 23.540 1.00 88.56 212 ILE A O 1
ATOM 1658 N N . PHE A 1 213 ? -5.307 -12.181 21.937 1.00 86.44 213 PHE A N 1
ATOM 1659 C CA . PHE A 1 213 ? -4.920 -10.783 22.135 1.00 86.44 213 PHE A CA 1
ATOM 1660 C C . PHE A 1 213 ? -6.077 -9.816 21.854 1.00 86.44 213 PHE A C 1
ATOM 1662 O O . PHE A 1 213 ? -6.314 -8.912 22.648 1.00 86.44 213 PHE A O 1
ATOM 1669 N N . GLU A 1 214 ? -6.842 -10.034 20.781 1.00 85.12 214 GLU A N 1
ATOM 1670 C CA . GLU A 1 214 ? -7.987 -9.182 20.426 1.00 85.12 214 GLU A CA 1
ATOM 1671 C C . GLU A 1 214 ? -9.167 -9.333 21.404 1.00 85.12 214 GLU A C 1
ATOM 1673 O O . GLU A 1 214 ? -9.933 -8.390 21.605 1.00 85.12 214 GLU A O 1
ATOM 1678 N N . SER A 1 215 ? -9.311 -10.507 22.025 1.00 82.81 215 SER A N 1
ATOM 1679 C CA . SER A 1 215 ? -10.348 -10.776 23.035 1.00 82.81 215 SER A CA 1
ATOM 1680 C C . SER A 1 215 ? -9.939 -10.326 24.440 1.00 82.81 215 SER A C 1
ATOM 1682 O O . SER A 1 215 ? -10.771 -10.315 25.345 1.00 82.81 215 SER A O 1
ATOM 1684 N N . SER A 1 216 ? -8.666 -9.985 24.645 1.00 84.50 216 SER A N 1
ATOM 1685 C CA . SER A 1 216 ? -8.147 -9.597 25.951 1.00 84.50 216 SER A CA 1
ATOM 1686 C C . SER A 1 216 ? -8.407 -8.114 26.217 1.00 84.50 216 SER A C 1
ATOM 1688 O O . SER A 1 216 ? -7.960 -7.230 25.482 1.00 84.50 216 SER A O 1
ATOM 1690 N N . GLU A 1 217 ? -9.118 -7.842 27.308 1.00 86.38 217 GLU A N 1
ATOM 1691 C CA . GLU A 1 217 ? -9.467 -6.498 27.761 1.00 86.38 217 GLU A CA 1
ATOM 1692 C C . GLU A 1 217 ? -9.007 -6.277 29.205 1.00 86.38 217 GLU A C 1
ATOM 1694 O O . GLU A 1 217 ? -9.182 -7.128 30.079 1.00 86.38 217 GLU A O 1
ATOM 1699 N N . VAL A 1 218 ? -8.421 -5.111 29.461 1.00 83.81 218 VAL A N 1
ATOM 1700 C CA . VAL A 1 218 ? -8.152 -4.613 30.807 1.00 83.81 218 VAL A CA 1
ATOM 1701 C C . VAL A 1 218 ? -9.409 -3.907 31.289 1.00 83.81 218 VAL A C 1
ATOM 1703 O O . VAL A 1 218 ? -9.854 -2.926 30.691 1.00 83.81 218 VAL A O 1
ATOM 1706 N N . ARG A 1 219 ? -9.989 -4.416 32.374 1.00 84.00 219 ARG A N 1
ATOM 1707 C CA . ARG A 1 219 ? -11.197 -3.861 32.985 1.00 84.00 219 ARG A CA 1
ATOM 1708 C C . ARG A 1 219 ? -10.799 -2.935 34.126 1.00 84.00 219 ARG A C 1
ATOM 1710 O O . ARG A 1 219 ? -10.245 -3.397 35.120 1.00 84.00 219 ARG A O 1
ATOM 1717 N N . ILE A 1 220 ? -11.066 -1.641 33.977 1.00 83.12 220 ILE A N 1
ATOM 1718 C CA . ILE A 1 220 ? -10.871 -0.655 35.047 1.00 83.12 220 ILE A CA 1
ATOM 1719 C C . ILE A 1 220 ? -12.247 -0.359 35.650 1.00 83.12 220 ILE A C 1
ATOM 1721 O O . ILE A 1 220 ? -13.100 0.150 34.921 1.00 83.12 220 ILE A O 1
ATOM 1725 N N . PRO A 1 221 ? -12.500 -0.680 36.930 1.00 80.31 221 PRO A N 1
ATOM 1726 C CA . PRO A 1 221 ? -13.794 -0.411 37.548 1.00 80.31 221 PRO A CA 1
ATOM 1727 C C . PRO A 1 221 ? -14.048 1.100 37.585 1.00 80.31 221 PRO A C 1
ATOM 1729 O O . PRO A 1 221 ? -13.152 1.877 37.928 1.00 80.31 221 PRO A O 1
ATOM 1732 N N . ILE A 1 222 ? -15.255 1.519 37.208 1.00 79.19 222 ILE A N 1
ATOM 1733 C CA . ILE A 1 222 ? -15.679 2.922 37.249 1.00 79.19 222 ILE A CA 1
ATOM 1734 C C . ILE A 1 222 ? -16.950 3.034 38.079 1.00 79.19 222 ILE A C 1
ATOM 1736 O O . ILE A 1 222 ? -17.869 2.244 37.923 1.00 79.19 222 ILE A O 1
ATOM 1740 N N . GLN A 1 223 ? -17.014 4.039 38.950 1.00 72.62 223 GLN A N 1
ATOM 1741 C CA . GLN A 1 223 ? -18.199 4.283 39.763 1.00 72.62 223 GLN A CA 1
ATOM 1742 C C . GLN A 1 223 ? -18.953 5.494 39.214 1.00 72.62 223 GLN A C 1
ATOM 1744 O O . GLN A 1 223 ? -18.468 6.629 39.258 1.00 72.62 223 GLN A O 1
ATOM 1749 N N . HIS A 1 224 ? -20.147 5.261 38.674 1.00 68.88 224 HIS A N 1
ATOM 1750 C CA . HIS A 1 224 ? -21.008 6.332 38.186 1.00 68.88 224 HIS A CA 1
ATOM 1751 C C . HIS A 1 224 ? -21.721 7.029 39.355 1.00 68.88 224 HIS A C 1
ATOM 1753 O O . HIS A 1 224 ? -22.711 6.542 39.891 1.00 68.88 224 HIS A O 1
ATOM 1759 N N . VAL A 1 225 ? -21.261 8.235 39.701 1.00 68.25 225 VAL A N 1
ATOM 1760 C CA . VAL A 1 225 ? -21.774 9.072 40.811 1.00 68.25 225 VAL A CA 1
ATOM 1761 C C . VAL A 1 225 ? -23.259 9.467 40.717 1.00 68.25 225 VAL A C 1
ATOM 1763 O O . VAL A 1 225 ? -23.799 10.025 41.666 1.00 68.25 225 VAL A O 1
ATOM 1766 N N . MET A 1 226 ? -23.938 9.190 39.598 1.00 66.69 226 MET A N 1
ATOM 1767 C CA . MET A 1 226 ? -25.362 9.512 39.397 1.00 66.69 226 MET A CA 1
ATOM 1768 C C . MET A 1 226 ? -26.305 8.302 39.514 1.00 66.69 226 MET A C 1
ATOM 1770 O O . MET A 1 226 ? -27.519 8.480 39.434 1.00 66.69 226 MET A O 1
ATOM 1774 N N . LEU A 1 227 ? -25.784 7.083 39.685 1.00 60.34 227 LEU A N 1
ATOM 1775 C CA . LEU A 1 227 ? -26.580 5.855 39.758 1.00 60.34 227 LEU A CA 1
ATOM 1776 C C . LEU A 1 227 ? -26.546 5.305 41.185 1.00 60.34 227 LEU A C 1
ATOM 1778 O O . LEU A 1 227 ? -25.604 4.636 41.588 1.00 60.34 227 LEU A O 1
ATOM 1782 N N . ASN A 1 228 ? -27.599 5.582 41.955 1.00 57.81 228 ASN A N 1
ATOM 1783 C CA . ASN A 1 228 ? -27.776 5.021 43.293 1.00 57.81 228 ASN A CA 1
ATOM 1784 C C . ASN A 1 228 ? -28.501 3.668 43.174 1.00 57.81 228 ASN A C 1
ATOM 1786 O O . ASN A 1 228 ? -29.691 3.559 43.468 1.00 57.81 228 ASN A O 1
ATOM 1790 N N . ASN A 1 229 ? -27.818 2.668 42.615 1.00 64.38 229 ASN A N 1
ATOM 1791 C CA . ASN A 1 229 ? -28.345 1.315 42.441 1.00 64.38 229 ASN A CA 1
ATOM 1792 C C . ASN A 1 229 ? -27.265 0.292 42.812 1.00 64.38 229 ASN A C 1
ATOM 1794 O O . ASN A 1 229 ? -26.085 0.521 42.562 1.00 64.38 229 ASN A O 1
ATOM 1798 N N . THR A 1 230 ? -27.664 -0.855 43.352 1.00 61.09 230 THR A N 1
ATOM 1799 C CA . THR A 1 230 ? -26.783 -1.910 43.898 1.00 61.09 230 THR A CA 1
ATOM 1800 C C . THR A 1 230 ? -25.879 -2.595 42.859 1.00 61.09 230 THR A C 1
ATOM 1802 O O . THR A 1 230 ? -25.108 -3.478 43.211 1.00 61.09 230 THR A O 1
ATOM 1805 N N . PHE A 1 231 ? -25.972 -2.191 41.587 1.00 57.66 231 PHE A N 1
ATOM 1806 C CA . PHE A 1 231 ? -25.162 -2.662 40.459 1.00 57.66 231 PHE A CA 1
ATOM 1807 C C . PHE A 1 231 ? -24.075 -1.657 40.031 1.00 57.66 231 PHE A C 1
ATOM 1809 O O . PHE A 1 231 ? -23.423 -1.874 39.013 1.00 57.66 231 PHE A O 1
ATOM 1816 N N . SER A 1 232 ? -23.855 -0.563 40.779 1.00 53.25 232 SER A N 1
ATOM 1817 C CA . SER A 1 232 ? -22.792 0.410 40.460 1.00 53.25 232 SER A CA 1
ATOM 1818 C C . SER A 1 232 ? -21.381 -0.180 40.518 1.00 53.25 232 SER A C 1
ATOM 1820 O O . SER A 1 232 ? -20.459 0.406 39.963 1.00 53.25 232 SER A O 1
ATOM 1822 N N . ASP A 1 233 ? -21.217 -1.316 41.197 1.00 57.28 233 ASP A N 1
ATOM 1823 C CA . ASP A 1 233 ? -19.922 -1.958 41.432 1.00 57.28 233 ASP A CA 1
ATOM 1824 C C . ASP A 1 233 ? -19.504 -2.907 40.289 1.00 57.28 233 ASP A C 1
ATOM 1826 O O . ASP A 1 233 ? -18.362 -3.363 40.259 1.00 57.28 233 ASP A O 1
ATOM 1830 N N . GLU A 1 234 ? -20.398 -3.186 39.327 1.00 64.88 234 GLU A N 1
ATOM 1831 C CA . GLU A 1 234 ? -20.117 -4.060 38.173 1.00 64.88 234 GLU A CA 1
ATOM 1832 C C . GLU A 1 234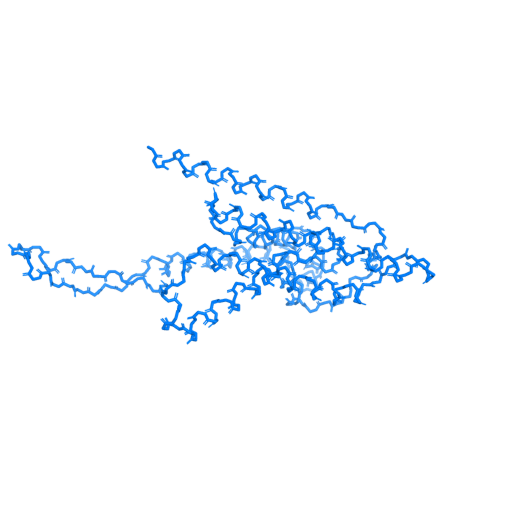 ? -19.778 -3.295 36.880 1.00 64.88 234 GLU A C 1
ATOM 1834 O O . GLU A 1 234 ? -19.413 -3.908 35.872 1.00 64.88 234 GLU A O 1
ATOM 1839 N N . GLU A 1 235 ? -19.858 -1.961 36.876 1.00 70.44 235 GLU A N 1
ATOM 1840 C CA . GLU A 1 235 ? -19.494 -1.163 35.704 1.00 70.44 235 GLU A CA 1
ATOM 1841 C C . GLU A 1 235 ? -17.968 -1.033 35.569 1.00 70.44 235 GLU A C 1
ATOM 1843 O O . GLU A 1 235 ? -17.249 -0.611 36.477 1.00 70.44 235 GLU A O 1
ATOM 1848 N N . TYR A 1 236 ? -17.451 -1.384 34.390 1.00 81.62 236 TYR A N 1
ATOM 1849 C CA . TYR A 1 236 ? -16.032 -1.274 34.075 1.00 81.62 236 TYR A CA 1
ATOM 1850 C C . TYR A 1 236 ? -15.807 -0.608 32.722 1.00 81.62 236 TYR A C 1
ATOM 1852 O O . TYR A 1 236 ? -16.531 -0.826 31.749 1.00 81.62 236 TYR A O 1
ATOM 1860 N N . LEU A 1 237 ? -14.738 0.178 32.643 1.00 82.00 237 LEU A N 1
ATOM 1861 C CA . LEU A 1 237 ? -14.180 0.622 31.380 1.00 82.00 237 LEU A CA 1
ATOM 1862 C C . LEU A 1 237 ? -13.337 -0.517 30.799 1.00 82.00 237 LEU A C 1
ATOM 1864 O O . LEU A 1 237 ? -12.299 -0.880 31.356 1.00 82.00 237 LEU A O 1
ATOM 1868 N N . ALA A 1 238 ? -13.790 -1.073 29.677 1.00 83.62 238 ALA A N 1
ATOM 1869 C CA . ALA A 1 238 ? -13.041 -2.054 28.904 1.00 83.62 238 ALA A CA 1
ATOM 1870 C C . ALA A 1 238 ? -12.012 -1.344 28.018 1.00 83.62 238 ALA A C 1
ATOM 1872 O O . ALA A 1 238 ? -12.365 -0.714 27.017 1.00 83.62 238 ALA A O 1
ATOM 1873 N N . ILE A 1 239 ? -10.734 -1.446 28.373 1.00 83.38 239 ILE A N 1
ATOM 1874 C CA . ILE A 1 239 ? -9.633 -1.035 27.503 1.00 83.38 239 ILE A CA 1
ATOM 1875 C C . ILE A 1 239 ? -9.090 -2.296 26.843 1.00 83.38 239 ILE A C 1
ATOM 1877 O O . ILE A 1 239 ? -8.514 -3.156 27.507 1.00 83.38 239 ILE A O 1
ATOM 1881 N N . LYS A 1 240 ? -9.277 -2.427 25.530 1.00 82.62 240 LYS A N 1
ATOM 1882 C CA . LYS A 1 240 ? -8.635 -3.501 24.769 1.00 82.62 240 LYS A CA 1
ATOM 1883 C C . LYS A 1 240 ? -7.117 -3.352 24.843 1.00 82.62 240 LYS A C 1
ATOM 1885 O O . LYS A 1 240 ? -6.604 -2.237 24.881 1.00 82.62 240 LYS A O 1
ATOM 1890 N N . LEU A 1 241 ? -6.397 -4.471 24.839 1.00 75.31 241 LEU A N 1
ATOM 1891 C CA . LEU A 1 241 ? -4.928 -4.460 24.811 1.00 75.31 241 LEU A CA 1
ATOM 1892 C C . LEU A 1 241 ? -4.337 -3.964 23.471 1.00 75.31 241 LEU A C 1
ATOM 1894 O O . LEU A 1 241 ? -3.119 -3.821 23.371 1.00 75.31 241 LEU A O 1
ATOM 1898 N N . ASN A 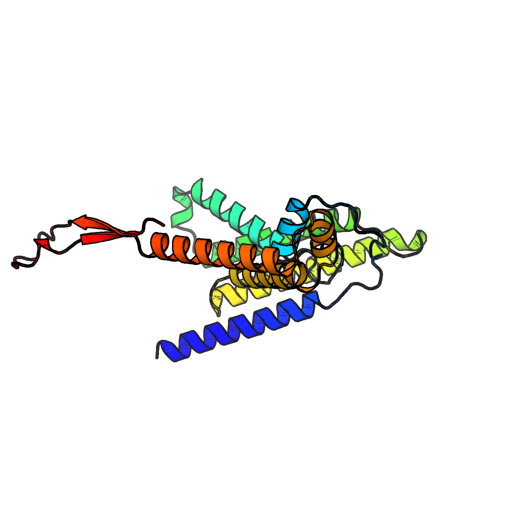1 242 ? -5.187 -3.712 22.468 1.00 67.00 242 ASN A N 1
ATOM 1899 C CA . ASN A 1 242 ? -4.862 -3.272 21.108 1.00 67.00 242 ASN A CA 1
ATOM 1900 C C . ASN A 1 242 ? -5.457 -1.887 20.819 1.00 67.00 242 ASN A C 1
ATOM 1902 O O . ASN A 1 242 ? -6.666 -1.708 21.105 1.00 67.00 242 ASN A O 1
#